Protein AF-0000000084677337 (afdb_homodimer)

Organism: Aquipseudomonas alcaligenes (strain ATCC 14909 / DSM 50342 / CCUG 1425 / JCM 20561 / NBRC 14159 / NCIMB 9945 / NCTC 10367 / 1577) (NCBI:txid1215092)

Secondary structure (DSSP, 8-state):
---------HHHHHTTTT-EEEEEEEETTEEEEEEEEEEEEEEE--BTTTB---EEEEE-TT-SSPEEEEGGGEEEEEE---TT--SGGGSPPPGGGT-S-----------/---------HHHHHTTTT-EEEEEEEETTEEEEEEEEEEEEEEE--BTTTB---EEEEE-TT-SSPEEEEGGGEEEEEE---S---SGGGSPPPGGGT-S-----------

Sequence (222 aa):
MSSKPAGLDVLSAVGFLGEPVVVELVWDDDPEPCWRAGYVIGLVLPVEGVHEQAFLLMKNPGDEHPLDVYLSDIRSIRSIRSEARSFLRRLPIPPMFQSQPGFKEGERRHAMSSKPAGLDVLSAVGFLGEPVVVELVWDDDPEPCWRAGYVIGLVLPVEGVHEQAFLLMKNPGDEHPLDVYLSDIRSIRSIRSEARSFLRRLPIPPMFQSQPGFKEGERRHA

Nearest PDB structures (foldseek):
  7t8l-assembly1_A  TM=6.933E-01  e=2.269E-02  Acinetobacter sp. NEB 394
  7t8l-assembly1_B  TM=6.294E-01  e=2.007E-02  Acinetobacter sp. NEB 394
  5jte-assembly1_BP  TM=4.585E-01  e=4.453E-02  Escherichia coli
  4v5h-assembly1_BP  TM=4.997E-01  e=1.613E-01  Escherichia coli
  2lnc-assembly1_A  TM=2.780E-01  e=5.846E-01  Norovirus Hu/1968/US

Structure (mmCIF, N/CA/C/O backbone):
data_AF-0000000084677337-model_v1
#
loop_
_entity.id
_entity.type
_entity.pdbx_description
1 polymer 'Uncharacterized protein'
#
loop_
_atom_site.group_PDB
_atom_site.id
_atom_site.type_symbol
_atom_site.label_atom_id
_atom_site.label_alt_id
_atom_site.label_comp_id
_atom_site.label_asym_id
_atom_site.label_entity_id
_atom_site.label_seq_id
_atom_site.pdbx_PDB_ins_code
_atom_site.Cartn_x
_atom_site.Cartn_y
_atom_site.Cartn_z
_atom_site.occupancy
_atom_site.B_iso_or_equiv
_atom_site.auth_seq_id
_atom_site.auth_comp_id
_atom_site.auth_asym_id
_atom_site.auth_atom_id
_atom_site.pdbx_PDB_mode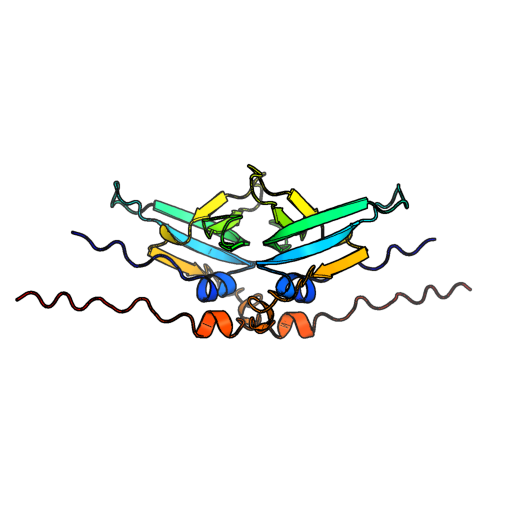l_num
ATOM 1 N N . MET A 1 1 ? -5.945 33.031 2.777 1 31.59 1 MET A N 1
ATOM 2 C CA . MET A 1 1 ? -5.895 31.781 2.006 1 31.59 1 MET A CA 1
ATOM 3 C C . MET A 1 1 ? -4.898 30.812 2.619 1 31.59 1 MET A C 1
ATOM 5 O O . MET A 1 1 ? -3.688 31 2.504 1 31.59 1 MET A O 1
ATOM 9 N N . SER A 1 2 ? -5.121 30.312 3.76 1 42.56 2 SER A N 1
ATOM 10 C CA . SER A 1 2 ? -4.254 29.406 4.508 1 42.56 2 SER A CA 1
ATOM 11 C C . SER A 1 2 ? -3.818 28.219 3.648 1 42.56 2 SER A C 1
ATOM 13 O O . SER A 1 2 ? -4.656 27.453 3.164 1 42.56 2 SER A O 1
ATOM 15 N N . SER A 1 3 ? -2.77 28.406 2.898 1 43.75 3 SER A N 1
ATOM 16 C CA . SER A 1 3 ? -2.207 27.453 1.953 1 43.75 3 SER A CA 1
ATOM 17 C C . SER A 1 3 ? -2.023 26.078 2.598 1 43.75 3 SER A C 1
ATOM 19 O O . SER A 1 3 ? -1.311 25.953 3.596 1 43.75 3 SER A O 1
ATOM 21 N N . LYS A 1 4 ? -3.072 25.281 2.58 1 52.69 4 LYS A N 1
ATOM 22 C CA . LYS A 1 4 ? -2.896 23.922 3.08 1 52.69 4 LYS A CA 1
ATOM 23 C C . LYS A 1 4 ? -1.52 23.375 2.715 1 52.69 4 LYS A C 1
ATOM 25 O O . LYS A 1 4 ? -1.099 23.469 1.559 1 52.69 4 LYS A O 1
ATOM 30 N N . PRO A 1 5 ? -0.647 23.344 3.736 1 57.38 5 PRO A N 1
ATOM 31 C CA . PRO A 1 5 ? 0.648 22.734 3.439 1 57.38 5 PRO A CA 1
ATOM 32 C C . PRO A 1 5 ? 0.532 21.531 2.498 1 57.38 5 PRO A C 1
ATOM 34 O O . PRO A 1 5 ? -0.5 20.859 2.475 1 57.38 5 PRO A O 1
ATOM 37 N N . ALA A 1 6 ? 1.273 21.562 1.486 1 66.25 6 ALA A N 1
ATOM 38 C CA . ALA A 1 6 ? 1.317 20.516 0.461 1 66.25 6 ALA A CA 1
ATOM 39 C C . ALA A 1 6 ? 1.312 19.125 1.091 1 66.25 6 ALA A C 1
ATOM 41 O O . ALA A 1 6 ? 1.932 18.906 2.135 1 66.25 6 ALA A O 1
ATOM 42 N N . GLY A 1 7 ? 0.256 18.281 0.924 1 85.62 7 GLY A N 1
ATOM 43 C CA . GLY A 1 7 ? 0.156 16.891 1.313 1 85.62 7 GLY A CA 1
ATOM 44 C C . GLY A 1 7 ? 1.479 16.141 1.236 1 85.62 7 GLY A C 1
ATOM 45 O O . GLY A 1 7 ? 2.465 16.672 0.722 1 85.62 7 GLY A O 1
ATOM 46 N N . LEU A 1 8 ? 1.645 15.07 1.913 1 92.31 8 LEU A N 1
ATOM 47 C CA . LEU A 1 8 ? 2.816 14.203 1.89 1 92.31 8 LEU A CA 1
ATOM 48 C C . LEU A 1 8 ? 3.033 13.617 0.496 1 92.31 8 LEU A C 1
ATOM 50 O O . LEU A 1 8 ? 2.082 13.18 -0.152 1 92.31 8 LEU A O 1
ATOM 54 N N . ASP A 1 9 ? 4.277 13.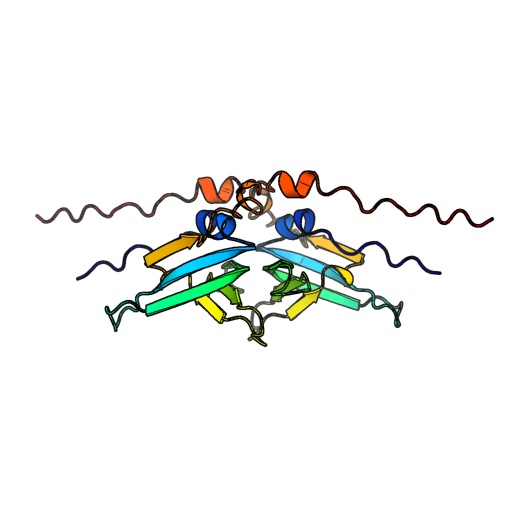703 0.008 1 90 9 ASP A N 1
ATOM 55 C CA . ASP A 1 9 ? 4.547 13.094 -1.289 1 90 9 ASP A CA 1
ATOM 56 C C . ASP A 1 9 ? 4.773 11.586 -1.15 1 90 9 ASP A C 1
ATOM 58 O O . ASP A 1 9 ? 5.141 11.109 -0.076 1 90 9 ASP A O 1
ATOM 62 N N . VAL A 1 10 ? 4.641 10.914 -2.18 1 87.31 10 VAL A N 1
ATOM 63 C CA . VAL A 1 10 ? 4.672 9.453 -2.215 1 87.31 10 VAL A CA 1
ATOM 64 C C . VAL A 1 10 ? 6.055 8.953 -1.806 1 87.31 10 VAL A C 1
ATOM 66 O O . VAL A 1 10 ? 6.176 7.977 -1.065 1 87.31 10 VAL A O 1
ATOM 69 N N . LEU A 1 11 ? 7.059 9.562 -2.307 1 83.31 11 LEU A N 1
ATOM 70 C CA . LEU A 1 11 ? 8.414 9.125 -1.999 1 83.31 11 LEU A CA 1
ATOM 71 C C . LEU A 1 11 ? 8.68 9.18 -0.497 1 83.31 11 LEU A C 1
ATOM 73 O O . LEU A 1 11 ? 9.242 8.242 0.073 1 83.31 11 LEU A O 1
ATOM 77 N N . SER A 1 12 ? 8.234 10.242 0.062 1 85.56 12 SER A N 1
ATOM 78 C CA . SER A 1 12 ? 8.375 10.375 1.509 1 85.56 12 SER A CA 1
ATOM 79 C C . SER A 1 12 ? 7.531 9.336 2.242 1 85.56 12 SER A C 1
ATOM 81 O O . SER A 1 12 ? 7.969 8.773 3.248 1 85.56 12 SER A O 1
ATOM 83 N N . ALA A 1 13 ? 6.363 9.133 1.744 1 91.44 13 ALA A N 1
ATOM 84 C CA . ALA A 1 13 ? 5.43 8.195 2.367 1 91.44 13 ALA A CA 1
ATOM 85 C C . ALA A 1 13 ? 6.023 6.797 2.439 1 91.44 13 ALA A C 1
ATOM 87 O O . ALA A 1 13 ? 5.844 6.086 3.434 1 91.44 13 ALA A O 1
ATOM 88 N N . VAL A 1 14 ? 6.758 6.422 1.446 1 85.69 14 VAL A N 1
ATOM 89 C CA . VAL A 1 14 ? 7.379 5.102 1.384 1 85.69 14 VAL A CA 1
ATOM 90 C C . VAL A 1 14 ? 8.32 4.914 2.568 1 85.69 14 VAL A C 1
ATOM 92 O O . VAL A 1 14 ? 8.438 3.814 3.111 1 85.69 14 VAL A O 1
ATOM 95 N N . GLY A 1 15 ? 8.883 5.926 2.957 1 84.62 15 GLY A N 1
ATOM 96 C CA . GLY A 1 15 ? 9.852 5.883 4.047 1 84.62 15 GLY A CA 1
ATOM 97 C C . GLY A 1 15 ? 9.219 5.535 5.383 1 84.62 15 GLY A C 1
ATOM 98 O O . GLY A 1 15 ? 9.922 5.148 6.32 1 84.62 15 GLY A O 1
ATOM 99 N N . PHE A 1 16 ? 7.984 5.523 5.469 1 90.12 16 PHE A N 1
ATOM 100 C CA . PHE A 1 16 ? 7.312 5.293 6.742 1 90.12 16 PHE A CA 1
ATOM 101 C C . PHE A 1 16 ? 6.707 3.895 6.793 1 90.12 16 PHE A C 1
ATOM 103 O O . PHE A 1 16 ? 6.176 3.479 7.824 1 90.12 16 PHE A O 1
ATOM 110 N N . LEU A 1 17 ? 6.805 3.182 5.711 1 89.25 17 LEU A N 1
ATOM 111 C CA . LEU A 1 17 ? 6.211 1.85 5.672 1 89.25 17 LEU A CA 1
ATOM 112 C C . LEU A 1 17 ? 6.793 0.962 6.77 1 89.25 17 LEU A C 1
ATOM 114 O O . LEU A 1 17 ? 8.016 0.879 6.922 1 89.25 17 LEU A O 1
ATOM 118 N N . GLY A 1 18 ? 5.848 0.36 7.484 1 89.69 18 GLY A N 1
ATOM 119 C CA . GLY A 1 18 ? 6.227 -0.543 8.555 1 89.69 18 GLY A CA 1
ATOM 120 C C . GLY A 1 18 ? 6.488 0.169 9.867 1 89.69 18 GLY A C 1
ATOM 121 O O . GLY A 1 18 ? 6.742 -0.474 10.891 1 89.69 18 GLY A O 1
ATOM 122 N N . GLU A 1 19 ? 6.445 1.505 9.906 1 90.12 19 GLU A N 1
ATOM 123 C CA . GLU A 1 19 ? 6.82 2.283 11.086 1 90.12 19 GLU A CA 1
ATOM 124 C C . GLU A 1 19 ? 5.59 2.717 11.875 1 90.12 19 GLU A C 1
ATOM 126 O O . GLU A 1 19 ? 4.535 2.992 11.289 1 90.12 19 GLU A O 1
ATOM 131 N N . PRO A 1 20 ? 5.723 2.748 13.234 1 93.12 20 PRO A N 1
ATOM 132 C CA . PRO A 1 20 ? 4.727 3.496 14.008 1 93.12 20 PRO A CA 1
ATOM 133 C C . PRO A 1 20 ? 4.867 5.008 13.844 1 93.12 20 PRO A C 1
ATOM 135 O O . PRO A 1 20 ? 5.973 5.547 13.961 1 93.12 20 PRO A O 1
ATOM 138 N N . VAL A 1 21 ? 3.809 5.668 13.531 1 94.62 21 VAL A N 1
ATOM 139 C CA . VAL A 1 21 ? 3.906 7.094 13.242 1 94.62 21 VAL A CA 1
ATOM 140 C C . VAL A 1 21 ? 2.787 7.844 13.961 1 94.62 21 VAL A C 1
ATOM 142 O O . VAL A 1 21 ? 1.823 7.234 14.43 1 94.62 21 VAL A O 1
ATOM 145 N N . VAL A 1 22 ? 2.912 9.125 14.109 1 93.81 22 VAL A N 1
ATOM 146 C CA . VAL A 1 22 ? 1.867 10.102 14.398 1 93.81 22 VAL A CA 1
ATOM 147 C C . VAL A 1 22 ? 1.705 11.047 13.211 1 93.81 22 VAL A C 1
ATOM 149 O O . VAL A 1 22 ? 2.691 11.562 12.688 1 93.81 22 VAL A O 1
ATOM 152 N N . VAL A 1 23 ? 0.491 11.211 12.773 1 94.5 23 VAL A N 1
ATOM 153 C CA . VAL A 1 23 ? 0.197 12.047 11.617 1 94.5 23 VAL A CA 1
ATOM 154 C C . VAL A 1 23 ? -0.724 13.195 12.023 1 94.5 23 VAL A C 1
ATOM 156 O O . VAL A 1 23 ? -1.689 12.992 12.766 1 94.5 23 VAL A O 1
ATOM 159 N N . GLU A 1 24 ? -0.344 14.375 11.578 1 93 24 GLU A N 1
ATOM 160 C CA . GLU A 1 24 ? -1.21 15.547 11.672 1 93 24 GLU A CA 1
ATOM 161 C C . GLU A 1 24 ? -2.033 15.727 10.398 1 93 24 GLU A C 1
ATOM 163 O O . GLU A 1 24 ? -1.479 15.891 9.312 1 93 24 GLU A O 1
ATOM 168 N N . LEU A 1 25 ? -3.334 15.758 10.586 1 93 25 LEU A N 1
ATOM 169 C CA . LEU A 1 25 ? -4.234 15.859 9.445 1 93 25 LEU A CA 1
ATOM 170 C C . LEU A 1 25 ? -4.961 17.203 9.453 1 93 25 LEU A C 1
ATOM 172 O O . LEU A 1 25 ? -5.336 17.703 10.508 1 93 25 LEU A O 1
ATOM 176 N N . VAL A 1 26 ? -5.074 17.719 8.242 1 90.06 26 VAL A N 1
ATOM 177 C CA . VAL A 1 26 ? -5.828 18.953 8.078 1 90.06 26 VAL A CA 1
ATOM 178 C C . VAL A 1 26 ? -6.785 18.828 6.898 1 90.06 26 VAL A C 1
ATOM 180 O O . VAL A 1 26 ? -6.391 18.375 5.82 1 90.06 26 VAL A O 1
ATOM 183 N N . TRP A 1 27 ? -8.047 19.234 7.238 1 83.81 27 TRP A N 1
ATOM 184 C CA . TRP A 1 27 ? -9.047 19.188 6.176 1 83.81 27 TRP A CA 1
ATOM 185 C C . TRP A 1 27 ? -9.422 20.594 5.715 1 83.81 27 TRP A C 1
ATOM 187 O O . TRP A 1 27 ? -9.195 21.562 6.434 1 83.81 27 TRP A O 1
ATOM 197 N N . ASP A 1 28 ? -9.68 20.766 4.43 1 77.12 28 ASP A N 1
ATOM 198 C CA . ASP A 1 28 ? -9.977 22.078 3.842 1 77.12 28 ASP A CA 1
ATOM 199 C C . ASP A 1 28 ? -10.969 22.859 4.707 1 77.12 28 ASP A C 1
ATOM 201 O O . ASP A 1 28 ? -10.758 24.031 4.98 1 77.12 28 ASP A O 1
ATOM 205 N N . ASP A 1 29 ? -11.977 22.297 5.145 1 74.25 29 ASP A N 1
ATOM 206 C CA . ASP A 1 29 ? -13.047 23.062 5.777 1 74.25 29 ASP A CA 1
ATOM 207 C C . ASP A 1 29 ? -12.875 23.109 7.293 1 74.25 29 ASP A C 1
ATOM 209 O O . ASP A 1 29 ? -13.641 23.766 7.992 1 74.25 29 ASP A O 1
ATOM 213 N N . ASP A 1 30 ? -11.93 22.344 7.82 1 70.69 30 ASP A N 1
ATOM 214 C CA . ASP A 1 30 ? -11.641 22.359 9.25 1 70.69 30 ASP A CA 1
ATOM 215 C C . ASP A 1 30 ? -10.141 22.453 9.508 1 70.69 30 ASP A C 1
ATOM 217 O O . ASP A 1 30 ? -9.422 21.469 9.398 1 70.69 30 ASP A O 1
ATOM 221 N N . PRO A 1 31 ? -9.812 23.703 9.844 1 72 31 PRO A N 1
ATOM 222 C CA . PRO A 1 31 ? -8.367 23.906 9.992 1 72 31 PRO A CA 1
ATOM 223 C C . PRO A 1 31 ? -7.809 23.25 11.25 1 72 31 PRO A C 1
ATOM 225 O O . PRO A 1 31 ? -6.594 23.078 11.375 1 72 31 PRO A O 1
ATOM 228 N N . GLU A 1 32 ? -8.75 22.875 12.156 1 84.38 32 GLU A N 1
ATOM 229 C CA . GLU A 1 32 ? -8.203 22.234 13.344 1 84.38 32 GLU A CA 1
ATOM 230 C C . GLU A 1 32 ? -7.609 20.859 13 1 84.38 32 GLU A C 1
ATOM 232 O O . GLU A 1 32 ? -8.281 20.031 12.398 1 84.38 32 GLU A O 1
ATOM 237 N N . PRO A 1 33 ? -6.422 20.797 13.359 1 85.81 33 PRO A N 1
ATOM 238 C CA . PRO A 1 33 ? -5.738 19.547 13.016 1 85.81 33 PRO A CA 1
ATOM 239 C C . PRO A 1 33 ? -6.273 18.344 13.797 1 85.81 33 PRO A C 1
ATOM 241 O O . PRO A 1 33 ? -6.793 18.5 14.906 1 85.81 33 PRO A O 1
ATOM 244 N N . CYS A 1 34 ? -6.328 17.203 13.148 1 90.81 34 CYS A N 1
ATOM 245 C CA . CYS A 1 34 ? -6.586 15.883 13.734 1 90.81 34 CYS A CA 1
ATOM 246 C C . CYS A 1 34 ? -5.324 15.031 13.742 1 90.81 34 CYS A C 1
ATOM 248 O O . CYS A 1 34 ? -4.531 15.078 12.797 1 90.81 34 CYS A O 1
ATOM 250 N N . TRP A 1 35 ? -5.238 14.305 14.938 1 91.94 35 TRP A N 1
ATOM 251 C CA . TRP A 1 35 ? -4.047 13.469 15.055 1 91.94 35 TRP A CA 1
ATOM 252 C C . TRP A 1 35 ? -4.414 11.992 15.016 1 91.94 35 TRP A C 1
ATOM 254 O O . TRP A 1 35 ? -5.402 11.578 15.617 1 91.94 35 TRP A O 1
ATOM 264 N N . ARG A 1 36 ? -3.629 11.281 14.211 1 94.44 36 ARG A N 1
ATOM 265 C CA . ARG A 1 36 ? -3.756 9.828 14.164 1 94.44 36 ARG A CA 1
ATOM 266 C C . ARG A 1 36 ? -2.414 9.156 14.438 1 94.44 36 ARG A C 1
ATOM 268 O O . ARG A 1 36 ? -1.368 9.656 14.016 1 94.44 36 ARG A O 1
ATOM 275 N N . ALA A 1 37 ? -2.523 8.078 15.227 1 95.25 37 ALA A N 1
ATOM 276 C CA . ALA A 1 37 ? -1.32 7.293 15.492 1 95.25 37 ALA A CA 1
ATOM 277 C C . ALA A 1 37 ? -1.528 5.828 15.117 1 95.25 37 ALA A C 1
ATOM 279 O O . ALA A 1 37 ? -2.631 5.293 15.266 1 95.25 37 ALA A O 1
ATOM 280 N N . GLY A 1 38 ? -0.46 5.223 14.633 1 95.31 38 GLY A N 1
ATOM 281 C CA . GLY A 1 38 ? -0.49 3.812 14.281 1 95.31 38 GLY A CA 1
ATOM 282 C C . GLY A 1 38 ? 0.665 3.395 13.391 1 95.31 38 GLY A C 1
ATOM 283 O O . GLY A 1 38 ? 1.587 4.18 13.156 1 95.31 38 GLY A O 1
ATOM 284 N N . TYR A 1 39 ? 0.668 2.135 13 1 95 39 TYR A N 1
ATOM 285 C CA . TYR A 1 39 ? 1.667 1.608 12.078 1 95 39 TYR A CA 1
ATOM 286 C C . TYR A 1 39 ? 1.236 1.819 10.633 1 95 39 TYR A C 1
ATOM 288 O O . TYR A 1 39 ? 0.07 1.612 10.289 1 95 39 TYR A O 1
ATOM 296 N N . VAL A 1 40 ? 2.203 2.338 9.844 1 96.06 40 VAL A N 1
ATOM 297 C CA . VAL A 1 40 ? 1.95 2.354 8.414 1 96.06 40 VAL A CA 1
ATOM 298 C C . VAL A 1 40 ? 2.176 0.959 7.832 1 96.06 40 VAL A C 1
ATOM 300 O O . VAL A 1 40 ? 3.318 0.514 7.695 1 96.06 40 VAL A O 1
ATOM 303 N N . ILE A 1 41 ? 1.103 0.31 7.375 1 96.44 41 ILE A N 1
ATOM 304 C CA . ILE A 1 41 ? 1.266 -1.068 6.926 1 96.44 41 ILE A CA 1
ATOM 305 C C . ILE A 1 41 ? 1.167 -1.129 5.402 1 96.44 41 ILE A C 1
ATOM 307 O O . ILE A 1 41 ? 1.5 -2.148 4.793 1 96.44 41 ILE A O 1
ATOM 311 N N . GLY A 1 42 ? 0.695 -0.059 4.75 1 96.81 42 GLY A N 1
ATOM 312 C CA . GLY A 1 42 ? 0.554 -0.082 3.303 1 96.81 42 GLY A CA 1
ATOM 313 C C . GLY A 1 42 ? 0.507 1.303 2.686 1 96.81 42 GLY A C 1
ATOM 314 O O . GLY A 1 42 ? 0.321 2.297 3.389 1 96.81 42 GLY A O 1
ATOM 315 N N . LEU A 1 43 ? 0.726 1.361 1.42 1 95.75 43 LEU A N 1
ATOM 316 C CA . LEU A 1 43 ? 0.678 2.551 0.576 1 95.75 43 LEU A CA 1
ATOM 317 C C . LEU A 1 43 ? -0.084 2.27 -0.715 1 95.75 43 LEU A C 1
ATOM 319 O O . LEU A 1 43 ? 0.132 1.239 -1.357 1 95.75 43 LEU A O 1
ATOM 323 N N . VAL A 1 44 ? -1.003 3.141 -0.962 1 96.69 44 VAL A N 1
ATOM 324 C CA . VAL A 1 44 ? -1.75 3.094 -2.215 1 96.69 44 VAL A CA 1
ATOM 325 C C . VAL A 1 44 ? -1.39 4.301 -3.076 1 96.69 44 VAL A C 1
ATOM 327 O O . VAL A 1 44 ? -1.354 5.434 -2.586 1 96.69 44 VAL A O 1
ATOM 330 N N . LEU A 1 45 ? -1.134 4.062 -4.34 1 93.62 45 LEU A N 1
ATOM 331 C CA . LEU A 1 45 ? -0.69 5.102 -5.262 1 93.62 45 LEU A CA 1
ATOM 332 C C . LEU A 1 45 ? -1.809 5.496 -6.223 1 93.62 45 LEU A C 1
ATOM 334 O O . LEU A 1 45 ? -2.682 4.68 -6.531 1 93.62 45 LEU A O 1
ATOM 338 N N . PRO A 1 46 ? -1.716 6.727 -6.684 1 93.31 46 PRO A N 1
ATOM 339 C CA . PRO A 1 46 ? -2.598 7.059 -7.805 1 93.31 46 PRO A CA 1
ATOM 340 C C . PRO A 1 46 ? -2.141 6.43 -9.117 1 93.31 46 PRO A C 1
ATOM 342 O O . PRO A 1 46 ? -0.94 6.371 -9.398 1 93.31 46 PRO A O 1
ATOM 345 N N . VAL A 1 47 ? -3.121 5.879 -9.719 1 90.56 47 VAL A N 1
ATOM 346 C CA . VAL A 1 47 ? -2.908 5.352 -11.062 1 90.56 47 VAL A CA 1
ATOM 347 C C . VAL A 1 47 ? -3.934 5.953 -12.023 1 90.56 47 VAL A C 1
ATOM 349 O O . VAL A 1 47 ? -5.141 5.812 -11.82 1 90.56 47 VAL A O 1
ATOM 352 N N . GLU A 1 48 ? -3.41 6.605 -13.023 1 89.25 48 GLU A N 1
ATOM 353 C CA . GLU A 1 48 ? -4.273 7.328 -13.953 1 89.25 48 GLU A CA 1
ATOM 354 C C . GLU A 1 48 ? -5.344 6.406 -14.539 1 89.25 48 GLU A C 1
ATOM 356 O O . GLU A 1 48 ? -5.039 5.309 -15 1 89.25 48 GLU A O 1
ATOM 361 N N . GLY A 1 49 ? -6.676 6.844 -14.422 1 89.94 49 GLY A N 1
ATOM 362 C CA . GLY A 1 49 ? -7.781 6.105 -15 1 89.94 49 GLY A CA 1
ATOM 363 C C . GLY A 1 49 ? -8.203 4.906 -14.172 1 89.94 49 GLY A C 1
ATOM 364 O O . GLY A 1 49 ? -9.18 4.23 -14.5 1 89.94 49 GLY A O 1
ATOM 365 N N . VAL A 1 50 ? -7.527 4.66 -13.141 1 92.56 50 VAL A N 1
ATOM 366 C CA . VAL A 1 50 ? -7.781 3.457 -12.352 1 92.56 50 VAL A CA 1
ATOM 367 C C . VAL A 1 50 ? -8.109 3.84 -10.914 1 92.56 50 VAL A C 1
ATOM 369 O O . VAL A 1 50 ? -9.148 3.445 -10.375 1 92.56 50 VAL A O 1
ATOM 372 N N . HIS A 1 51 ? -7.293 4.637 -10.336 1 93.69 51 HIS A N 1
ATOM 373 C CA . HIS A 1 51 ? -7.406 5.059 -8.945 1 93.69 51 HIS A CA 1
ATOM 374 C C . HIS A 1 51 ? -6.84 6.457 -8.742 1 93.69 51 HIS A C 1
ATOM 376 O O . HIS A 1 51 ? -5.688 6.723 -9.094 1 93.69 51 HIS A O 1
ATOM 382 N N . GLU A 1 52 ? -7.477 7.297 -8.008 1 91.44 52 GLU A N 1
ATOM 383 C CA . GLU A 1 52 ? -7.141 8.719 -8.086 1 91.44 52 GLU A CA 1
ATOM 384 C C . GLU A 1 52 ? -6.367 9.172 -6.852 1 91.44 52 GLU A C 1
ATOM 386 O O . GLU A 1 52 ? -5.617 10.148 -6.906 1 91.44 52 GLU A O 1
ATOM 391 N N . GLN A 1 53 ? -6.551 8.539 -5.766 1 92.12 53 GLN A N 1
ATOM 392 C CA . GLN A 1 53 ? -6.016 9.102 -4.527 1 92.12 53 GLN A CA 1
ATOM 393 C C . GLN A 1 53 ? -4.887 8.234 -3.975 1 92.12 53 GLN A C 1
ATOM 395 O O . GLN A 1 53 ? -4.949 7.008 -4.047 1 92.12 53 GLN A O 1
ATOM 400 N N . ALA A 1 54 ? -3.818 8.945 -3.43 1 95.44 54 ALA A N 1
ATOM 401 C CA . ALA A 1 54 ? -2.762 8.266 -2.684 1 95.44 54 ALA A CA 1
ATOM 402 C C . ALA A 1 54 ? -3.041 8.297 -1.185 1 95.44 54 ALA A C 1
ATOM 404 O O . ALA A 1 54 ? -3.506 9.312 -0.655 1 95.44 54 ALA A O 1
ATOM 405 N N . PHE A 1 55 ? -2.836 7.195 -0.589 1 97 55 PHE A N 1
ATOM 406 C CA . PHE A 1 55 ? -3.041 7.207 0.854 1 97 55 PHE A CA 1
ATOM 407 C C . PHE A 1 55 ? -2.213 6.117 1.526 1 97 55 PHE A C 1
ATOM 409 O O . PHE A 1 55 ? -1.776 5.168 0.872 1 97 55 PHE A O 1
ATOM 416 N N . LEU A 1 56 ? -1.903 6.285 2.766 1 97.69 56 LEU A N 1
ATOM 417 C CA . LEU A 1 56 ? -1.334 5.27 3.646 1 97.69 56 LEU A CA 1
ATOM 418 C C . LEU A 1 56 ? -2.43 4.398 4.246 1 97.69 56 LEU A C 1
ATOM 420 O O . LEU A 1 56 ? -3.529 4.879 4.527 1 97.69 56 LEU A O 1
ATOM 424 N N . LEU A 1 57 ? -2.143 3.188 4.43 1 98.06 57 LEU A N 1
ATOM 425 C CA . LEU A 1 57 ? -2.932 2.326 5.305 1 98.06 57 LEU A CA 1
ATOM 426 C C . LEU A 1 57 ? -2.295 2.227 6.688 1 98.06 57 LEU A C 1
ATOM 428 O O . LEU A 1 57 ? -1.172 1.736 6.824 1 98.06 57 LEU A O 1
ATOM 432 N N . MET A 1 58 ? -3.031 2.648 7.656 1 97.56 58 MET A N 1
ATOM 433 C CA . MET A 1 58 ? -2.52 2.643 9.023 1 97.56 58 MET A CA 1
ATOM 434 C C . MET A 1 58 ? -3.33 1.701 9.906 1 97.56 58 MET A C 1
ATOM 436 O O . MET A 1 58 ? -4.547 1.589 9.75 1 97.56 58 MET A O 1
ATOM 440 N N . LYS A 1 59 ? -2.635 1.094 10.82 1 97.31 59 LYS A N 1
ATOM 441 C CA . LYS A 1 59 ? -3.291 0.113 11.68 1 97.31 59 LYS A CA 1
ATOM 442 C C . LYS A 1 59 ? -2.611 0.034 13.039 1 97.31 59 LYS A C 1
ATOM 444 O O . LYS A 1 59 ? -1.386 0.134 13.133 1 97.31 59 LYS A O 1
ATOM 449 N N . ASN A 1 60 ? -3.449 -0.059 14.055 1 94.5 60 ASN A N 1
ATOM 450 C CA . ASN A 1 60 ? -2.947 -0.357 15.391 1 94.5 60 ASN A CA 1
ATOM 451 C C . ASN A 1 60 ? -3.105 -1.836 15.727 1 94.5 60 ASN A C 1
ATOM 453 O O . ASN A 1 60 ? -3.939 -2.527 15.141 1 94.5 60 ASN A O 1
ATOM 457 N N . PRO A 1 61 ? -2.244 -2.209 16.672 1 92.62 61 PRO A N 1
ATOM 458 C CA . PRO A 1 61 ? -2.484 -3.568 17.156 1 92.62 61 PRO A CA 1
ATOM 459 C C . PRO A 1 61 ? -3.918 -3.779 17.641 1 92.62 61 PRO A C 1
ATOM 461 O O . PRO A 1 61 ? -4.469 -2.926 18.344 1 92.62 61 PRO A O 1
ATOM 464 N N . GLY A 1 62 ? -4.535 -4.859 17.203 1 92.62 62 GLY A N 1
ATOM 465 C CA . GLY A 1 62 ? -5.879 -5.172 17.656 1 92.62 62 GLY A CA 1
ATOM 466 C C . GLY A 1 62 ? -6.961 -4.656 16.734 1 92.62 62 GLY A C 1
ATOM 467 O O . GLY A 1 62 ? -8.109 -5.098 16.812 1 92.62 62 GLY A O 1
ATOM 468 N N . ASP A 1 63 ? -6.625 -3.672 15.93 1 94.12 63 ASP A N 1
ATOM 469 C CA . ASP A 1 63 ? -7.617 -3.178 14.977 1 94.12 63 ASP A CA 1
ATOM 470 C C . ASP A 1 63 ? -7.984 -4.254 13.961 1 94.12 63 ASP A C 1
ATOM 472 O O . ASP A 1 63 ? -7.121 -5 13.492 1 94.12 63 ASP A O 1
ATOM 476 N N . GLU A 1 64 ? -9.203 -4.312 13.594 1 93.38 64 GLU A N 1
ATOM 477 C CA . GLU A 1 64 ? -9.641 -5.277 12.594 1 93.38 64 GLU A CA 1
ATOM 478 C C . GLU A 1 64 ? -9.273 -4.824 11.188 1 93.38 64 GLU A C 1
ATOM 480 O O . GLU A 1 64 ? -8.82 -5.629 10.367 1 93.38 64 GLU A O 1
ATOM 485 N N . HIS A 1 65 ? -9.484 -3.605 10.891 1 95.06 65 HIS A N 1
ATOM 486 C CA . HIS A 1 65 ? -9.25 -3.041 9.562 1 95.06 65 HIS A CA 1
ATOM 487 C C . HIS A 1 65 ? -8.328 -1.83 9.633 1 95.06 65 HIS A C 1
ATOM 489 O O . HIS A 1 65 ? -8.297 -1.127 10.648 1 95.06 65 HIS A O 1
ATOM 495 N N . PRO A 1 66 ? -7.539 -1.591 8.617 1 96.94 66 PRO A N 1
ATOM 496 C CA . PRO A 1 66 ? -6.711 -0.383 8.586 1 96.94 66 PRO A CA 1
ATOM 497 C C . PRO A 1 66 ? -7.523 0.881 8.305 1 96.94 66 PRO A C 1
ATOM 499 O O . PRO A 1 66 ? -8.672 0.797 7.871 1 96.94 66 PRO A O 1
ATOM 502 N N . LEU A 1 67 ? -6.922 1.98 8.633 1 96.69 67 LEU A N 1
ATOM 503 C CA . LEU A 1 67 ? -7.43 3.309 8.305 1 96.69 67 LEU A CA 1
ATOM 504 C C . LEU A 1 67 ? -6.734 3.873 7.07 1 96.69 67 LEU A C 1
ATOM 506 O O . LEU A 1 67 ? -5.508 3.799 6.957 1 96.69 67 LEU A O 1
ATOM 510 N N . ASP A 1 68 ? -7.555 4.328 6.176 1 96.88 68 ASP A N 1
ATOM 511 C CA . ASP A 1 68 ? -6.996 5.059 5.043 1 96.88 68 ASP A CA 1
ATOM 512 C C . ASP A 1 68 ? -6.668 6.5 5.43 1 96.88 68 ASP A C 1
ATOM 514 O O . ASP A 1 68 ? -7.551 7.254 5.848 1 96.88 68 ASP A O 1
ATOM 518 N N . VAL A 1 69 ? -5.41 6.895 5.254 1 97.06 69 VAL A N 1
ATOM 519 C CA . VAL A 1 69 ? -4.98 8.258 5.539 1 97.06 69 VAL A CA 1
ATOM 520 C C . VAL A 1 69 ? -4.438 8.906 4.27 1 97.06 69 VAL A C 1
ATOM 522 O O . VAL A 1 69 ? -3.311 8.617 3.85 1 97.06 69 VAL A O 1
ATOM 525 N N . TYR A 1 70 ? -5.234 9.789 3.754 1 96.81 70 TYR A N 1
ATOM 526 C CA . TYR A 1 70 ? -4.898 10.375 2.459 1 96.81 70 TYR A CA 1
ATOM 527 C C . TYR A 1 70 ? -3.684 11.281 2.572 1 96.81 70 TYR A C 1
ATOM 529 O O . TYR A 1 70 ? -3.605 12.117 3.477 1 96.81 70 TYR A O 1
ATOM 537 N N . LEU A 1 71 ? -2.766 11.125 1.598 1 96.31 71 LEU A N 1
ATOM 538 C CA . LEU A 1 71 ? -1.532 11.898 1.626 1 96.31 71 LEU A CA 1
ATOM 539 C C . LEU A 1 71 ? -1.83 13.398 1.545 1 96.31 71 LEU A C 1
ATOM 541 O O . LEU A 1 71 ? -1.138 14.203 2.166 1 96.31 71 LEU A O 1
ATOM 545 N N . SER A 1 72 ? -2.881 13.742 0.813 1 93.25 72 SER A N 1
ATOM 546 C CA . SER A 1 72 ? -3.238 15.141 0.604 1 93.25 72 SER A CA 1
ATOM 547 C C . SER A 1 72 ? -3.668 15.805 1.908 1 93.25 72 SER A C 1
ATOM 549 O O . SER A 1 72 ? -3.66 17.031 2.02 1 93.25 72 SER A O 1
ATOM 551 N N . ASP A 1 73 ? -4.043 15.008 2.912 1 93.38 73 ASP A N 1
ATOM 552 C CA . ASP A 1 73 ? -4.562 15.562 4.156 1 93.38 73 ASP A CA 1
ATOM 553 C C . ASP A 1 73 ? -3.479 15.617 5.23 1 93.38 73 ASP A C 1
ATOM 555 O O . ASP A 1 73 ? -3.705 16.141 6.324 1 93.38 73 ASP A O 1
ATOM 559 N N . ILE A 1 74 ? -2.355 15.133 4.93 1 94.94 74 ILE A N 1
ATOM 560 C CA . ILE A 1 74 ? -1.295 15.055 5.93 1 94.94 74 ILE A CA 1
ATOM 561 C C . ILE A 1 74 ? -0.499 16.359 5.938 1 94.94 74 ILE A C 1
ATOM 563 O O . ILE A 1 74 ? 0.138 16.703 4.938 1 94.94 74 ILE A O 1
ATOM 567 N N . ARG A 1 75 ? -0.512 16.984 7 1 92.38 75 ARG A N 1
ATOM 568 C CA . ARG A 1 75 ? 0.314 18.188 7.176 1 92.38 75 ARG A CA 1
ATOM 569 C C . ARG A 1 75 ? 1.721 17.812 7.633 1 92.38 75 ARG A C 1
ATOM 571 O O . ARG A 1 75 ? 2.705 18.391 7.172 1 92.38 75 ARG A O 1
ATOM 578 N N . SER A 1 76 ? 1.754 16.859 8.57 1 91.44 76 SER A N 1
ATOM 579 C CA . SER A 1 76 ? 3.043 16.359 9.047 1 91.44 76 SER A CA 1
ATOM 580 C C . SER A 1 76 ? 2.951 14.906 9.492 1 91.44 76 SER A C 1
ATOM 582 O O . SER A 1 76 ? 1.869 14.422 9.828 1 91.44 76 SER A O 1
ATOM 584 N N . ILE A 1 77 ? 4.051 14.242 9.414 1 93.88 77 ILE A N 1
ATOM 585 C CA . ILE A 1 77 ? 4.172 12.859 9.852 1 93.88 77 ILE A CA 1
ATOM 586 C C . ILE A 1 77 ? 5.527 12.641 10.516 1 93.88 77 ILE A C 1
ATOM 588 O O . ILE A 1 77 ? 6.543 13.172 10.055 1 93.88 77 ILE A O 1
ATOM 592 N N . ARG A 1 78 ? 5.492 11.883 11.609 1 91.94 78 ARG A N 1
ATOM 593 C CA . ARG A 1 78 ? 6.75 11.531 12.266 1 91.94 78 ARG A CA 1
ATOM 594 C C . ARG A 1 78 ? 6.684 10.133 12.859 1 91.94 78 ARG A C 1
ATOM 596 O O . ARG A 1 78 ? 5.621 9.688 13.297 1 91.94 78 ARG A O 1
ATOM 603 N N . SER A 1 79 ? 7.82 9.453 12.758 1 92.88 79 SER A N 1
ATOM 604 C CA . SER A 1 79 ? 7.926 8.156 13.406 1 92.88 79 SER A CA 1
ATOM 605 C C . SER A 1 79 ? 7.961 8.297 14.922 1 92.88 79 SER A C 1
ATOM 607 O O . SER A 1 79 ? 8.484 9.289 15.445 1 92.88 79 SER A O 1
ATOM 609 N N . ILE A 1 80 ? 7.23 7.418 15.562 1 86.88 80 ILE A N 1
ATOM 610 C CA . ILE A 1 80 ? 7.266 7.402 17.016 1 86.88 80 ILE A CA 1
ATOM 611 C C . ILE A 1 80 ? 8.492 6.633 17.5 1 86.88 80 ILE A C 1
ATOM 613 O O . ILE A 1 80 ? 8.688 5.469 17.141 1 86.88 80 ILE A O 1
ATOM 617 N N . ARG A 1 81 ? 9.789 6.551 16.828 1 62.66 81 ARG A N 1
ATOM 618 C CA . ARG A 1 81 ? 10.906 5.832 17.422 1 62.66 81 ARG A CA 1
ATOM 619 C C . ARG A 1 81 ? 10.898 5.996 18.938 1 62.66 81 ARG A C 1
ATOM 621 O O . ARG A 1 81 ? 10.867 7.117 19.453 1 62.66 81 ARG A O 1
ATOM 628 N N . SER A 1 82 ? 10.156 5.309 19.484 1 47.25 82 SER A N 1
ATOM 629 C CA . SER A 1 82 ? 10.852 4.973 20.734 1 47.25 82 SER A CA 1
ATOM 630 C C . SER A 1 82 ? 12.203 4.32 20.438 1 47.25 82 SER A C 1
ATOM 632 O O . SER A 1 82 ? 12.453 3.865 19.328 1 47.25 82 SER A O 1
ATOM 634 N N . GLU A 1 83 ? 13.344 4.137 21.234 1 42.12 83 GLU A N 1
ATOM 635 C CA . GLU A 1 83 ? 14.594 3.404 21.062 1 42.12 83 GLU A CA 1
ATOM 636 C C . GLU A 1 83 ? 14.43 2.242 20.094 1 42.12 83 GLU A C 1
ATOM 638 O O . GLU A 1 83 ? 15.414 1.619 19.688 1 42.12 83 GLU A O 1
ATOM 643 N N . ALA A 1 84 ? 13.383 1.674 19.734 1 36.16 84 ALA A N 1
ATOM 644 C CA . ALA A 1 84 ? 13.281 0.381 19.062 1 36.16 84 ALA A CA 1
ATOM 645 C C . ALA A 1 84 ? 13.172 0.554 17.547 1 36.16 84 ALA A C 1
ATOM 647 O O . ALA A 1 84 ? 12.828 -0.389 16.828 1 36.16 84 ALA A O 1
ATOM 648 N N . ARG A 1 85 ? 13.562 1.554 16.906 1 42.22 85 ARG A N 1
ATOM 649 C CA . ARG A 1 85 ? 13.305 2.238 15.648 1 42.22 85 ARG A CA 1
ATOM 650 C C . ARG A 1 85 ? 13.883 1.459 14.469 1 42.22 85 ARG A C 1
ATOM 652 O O . ARG A 1 85 ? 13.828 1.92 13.328 1 42.22 85 ARG A O 1
ATOM 659 N N . SER A 1 86 ? 14.633 0.455 14.57 1 38.03 86 SER A N 1
ATOM 660 C CA . SER A 1 86 ? 15.664 0.074 13.609 1 38.03 86 SER A CA 1
ATOM 661 C C . SER A 1 86 ? 15.047 -0.516 12.344 1 38.03 86 SER A C 1
ATOM 663 O O . SER A 1 86 ? 15.773 -0.943 11.438 1 38.03 86 SER A O 1
ATOM 665 N N . PHE A 1 87 ? 13.859 -0.77 12.227 1 32.59 87 PHE A N 1
ATOM 666 C CA . PHE A 1 87 ? 13.641 -1.763 11.18 1 32.59 87 PHE A CA 1
ATOM 667 C C . PHE A 1 87 ? 13.641 -1.109 9.805 1 32.59 87 PHE A C 1
ATOM 669 O O . PHE A 1 87 ? 14.289 -1.6 8.875 1 32.59 87 PHE A O 1
ATOM 676 N N . LEU A 1 88 ? 12.797 -0.085 9.5 1 39.62 88 LEU A N 1
ATOM 677 C CA . LEU A 1 88 ? 12.523 0.326 8.125 1 39.62 88 LEU A CA 1
ATOM 678 C C . LEU A 1 88 ? 13.594 1.293 7.625 1 39.62 88 LEU A C 1
ATOM 680 O O . LEU A 1 88 ? 13.578 1.691 6.457 1 39.62 88 LEU A O 1
ATOM 684 N N . ARG A 1 89 ? 14.273 2.012 8.516 1 39 89 ARG A N 1
ATOM 685 C CA . ARG A 1 89 ? 15.375 2.879 8.109 1 39 89 ARG A CA 1
ATOM 686 C C . ARG A 1 89 ? 16.25 2.199 7.059 1 39 89 ARG A C 1
ATOM 688 O O . ARG A 1 89 ? 17.078 2.848 6.422 1 39 89 ARG A O 1
ATOM 695 N N . ARG A 1 90 ? 16.047 0.992 6.945 1 38.59 90 ARG A N 1
ATOM 696 C CA . ARG A 1 90 ? 17 0.318 6.059 1 38.59 90 ARG A CA 1
ATOM 697 C C . ARG A 1 90 ? 16.391 0.122 4.668 1 38.59 90 ARG A C 1
ATOM 699 O O . ARG A 1 90 ? 16.969 -0.587 3.836 1 38.59 90 ARG A O 1
ATOM 706 N N . LEU A 1 91 ? 15.18 0.705 4.473 1 36.91 91 LEU A N 1
ATOM 707 C CA . LEU A 1 91 ? 14.633 0.423 3.148 1 36.91 91 LEU A CA 1
ATOM 708 C C . LEU A 1 91 ? 15.086 1.478 2.143 1 36.91 91 LEU A C 1
ATOM 710 O O . LEU A 1 91 ? 14.992 2.678 2.41 1 36.91 91 LEU A O 1
ATOM 714 N N . PRO A 1 92 ? 15.867 1.321 1.256 1 36.94 92 PRO A N 1
ATOM 715 C CA . PRO A 1 92 ? 16.266 2.299 0.24 1 36.94 92 PRO A CA 1
ATOM 716 C C . PRO A 1 92 ? 15.078 2.834 -0.557 1 36.94 92 PRO A C 1
ATOM 718 O O . PRO A 1 92 ? 14.156 2.08 -0.88 1 36.94 92 PRO A O 1
ATOM 721 N N . ILE A 1 93 ? 14.742 4.199 -0.585 1 39.34 93 ILE A N 1
ATOM 722 C CA . ILE A 1 93 ? 13.727 4.949 -1.317 1 39.34 93 ILE A CA 1
ATOM 723 C C . ILE A 1 93 ? 14.055 4.949 -2.807 1 39.34 93 ILE A C 1
ATOM 725 O O . ILE A 1 93 ? 15.172 5.297 -3.201 1 39.34 93 ILE A O 1
ATOM 729 N N . PRO A 1 94 ? 13.281 4.41 -3.582 1 33.5 94 PRO A N 1
ATOM 730 C CA . PRO A 1 94 ? 13.578 4.438 -5.016 1 33.5 94 PRO A CA 1
ATOM 731 C C . PRO A 1 94 ? 13.734 5.855 -5.559 1 33.5 94 PRO A C 1
ATOM 733 O O . PRO A 1 94 ? 13.094 6.785 -5.059 1 33.5 94 PRO A O 1
ATOM 736 N N . PRO A 1 95 ? 14.695 6.191 -6.375 1 36.12 95 PRO A N 1
ATOM 737 C CA . PRO A 1 95 ? 15.031 7.523 -6.883 1 36.12 95 PRO A CA 1
ATOM 738 C C . PRO A 1 95 ? 13.836 8.242 -7.488 1 36.12 95 PRO A C 1
ATOM 740 O O . PRO A 1 95 ? 13.742 9.477 -7.41 1 36.12 95 PRO A O 1
ATOM 743 N N . MET A 1 96 ? 13.023 7.535 -8.164 1 36.12 96 MET A N 1
ATOM 744 C CA . MET A 1 96 ? 11.977 8.297 -8.852 1 36.12 96 MET A CA 1
ATOM 745 C C . MET A 1 96 ? 11.188 9.148 -7.859 1 36.12 96 MET A C 1
ATOM 747 O O . MET A 1 96 ? 10.641 10.188 -8.234 1 36.12 96 MET A O 1
ATOM 751 N N . PHE A 1 97 ? 11.133 8.633 -6.73 1 35.31 97 PHE A N 1
ATOM 752 C CA . PHE A 1 97 ? 10.477 9.516 -5.77 1 35.31 97 PHE A CA 1
ATOM 753 C C . PHE A 1 97 ? 11.367 10.711 -5.438 1 35.31 97 PHE A C 1
ATOM 755 O O . PHE A 1 97 ? 10.938 11.641 -4.75 1 35.31 97 PHE A O 1
ATOM 762 N N . GLN A 1 98 ? 12.562 10.516 -5.887 1 34.84 98 GLN A N 1
ATOM 763 C CA . GLN A 1 98 ? 13.414 11.672 -5.617 1 34.84 98 GLN A CA 1
ATOM 764 C C . GLN A 1 98 ? 13.086 12.828 -6.555 1 34.84 98 GLN A C 1
ATOM 766 O O . GLN A 1 98 ? 13.211 13.992 -6.176 1 34.84 98 GLN A O 1
ATOM 771 N N . SER A 1 99 ? 12.883 12.461 -7.738 1 34.28 99 SER A N 1
ATOM 772 C CA . SER A 1 99 ? 12.828 13.594 -8.656 1 34.28 99 SER A CA 1
ATOM 773 C C . SER A 1 99 ? 11.414 14.141 -8.766 1 34.28 99 SER A C 1
ATOM 775 O O . SER A 1 99 ? 11.078 14.828 -9.734 1 34.28 99 SER A O 1
ATOM 777 N N . GLN A 1 100 ? 10.453 13.531 -8.164 1 34.47 100 GLN A N 1
ATOM 778 C CA . GLN A 1 100 ? 9.242 14.289 -8.461 1 34.47 100 GLN A CA 1
ATOM 779 C C . GLN A 1 100 ? 9.406 15.766 -8.109 1 34.47 100 GLN A C 1
ATOM 781 O O . GLN A 1 100 ? 9.906 16.094 -7.027 1 34.47 100 GLN A O 1
ATOM 786 N N . PRO A 1 101 ? 9.484 16.625 -9.133 1 33.41 101 PRO A N 1
ATOM 787 C CA . PRO A 1 101 ? 9.539 18.062 -8.883 1 33.41 101 PRO A CA 1
ATOM 788 C C . PRO A 1 101 ? 8.609 18.5 -7.754 1 33.41 101 PRO A C 1
ATOM 790 O O . PRO A 1 101 ? 7.52 17.938 -7.594 1 33.41 101 PRO A O 1
ATOM 793 N N . GLY A 1 102 ? 9.07 18.922 -6.668 1 32 102 GLY A N 1
ATOM 794 C CA . GLY A 1 102 ? 8.312 19.766 -5.746 1 32 102 GLY A CA 1
ATOM 795 C C . GLY A 1 102 ? 7.262 20.609 -6.434 1 32 102 GLY A C 1
ATOM 796 O O . GLY A 1 102 ? 7.43 21 -7.586 1 32 102 GLY A O 1
ATOM 797 N N . PHE A 1 103 ? 6.008 20.25 -6.309 1 30.52 103 PHE A N 1
ATOM 798 C CA . PHE A 1 103 ? 5.035 21.219 -6.797 1 30.52 103 PHE A CA 1
ATOM 799 C C . PHE A 1 103 ? 5.57 22.641 -6.664 1 30.52 103 PHE A C 1
ATOM 801 O O . PHE A 1 103 ? 6.16 23 -5.637 1 30.52 103 PHE A O 1
ATOM 808 N N . LYS A 1 104 ? 6.031 23.219 -7.703 1 30.42 104 LYS A N 1
ATOM 809 C CA . LYS A 1 104 ? 6.352 24.641 -7.781 1 30.42 104 LYS A CA 1
ATOM 810 C C . LYS A 1 104 ? 5.379 25.469 -6.949 1 30.42 104 LYS A C 1
ATOM 812 O O . LYS A 1 104 ? 4.164 25.281 -7.031 1 30.42 104 LYS A O 1
ATOM 817 N N . GLU A 1 105 ? 5.828 25.953 -5.801 1 30.16 105 GLU A N 1
ATOM 818 C CA . GLU A 1 105 ? 5.199 27.062 -5.082 1 30.16 105 GLU A CA 1
ATOM 819 C C . GLU A 1 105 ? 4.605 28.078 -6.051 1 30.16 105 GLU A C 1
ATOM 821 O O . GLU A 1 105 ? 5.328 28.656 -6.867 1 30.16 105 GLU A O 1
ATOM 826 N N . GLY A 1 106 ? 3.533 27.781 -6.633 1 29.38 106 GLY A N 1
ATOM 827 C CA . GLY A 1 106 ? 2.926 28.891 -7.344 1 29.38 106 GLY A CA 1
ATOM 828 C C . GLY A 1 106 ? 3.037 30.203 -6.594 1 29.38 106 GLY A C 1
ATOM 829 O O . GLY A 1 106 ? 2.672 30.297 -5.422 1 29.38 106 GLY A O 1
ATOM 830 N N . GLU A 1 107 ? 4.141 30.969 -6.797 1 31.45 107 GLU A N 1
ATOM 831 C CA . GLU A 1 107 ? 4.273 32.375 -6.41 1 31.45 107 GLU A CA 1
ATOM 832 C C . GLU A 1 107 ? 2.98 33.125 -6.66 1 31.45 107 GLU A C 1
ATOM 834 O O . GLU A 1 107 ? 2.477 33.156 -7.785 1 31.45 107 GLU A O 1
ATOM 839 N N . ARG A 1 108 ? 1.957 32.969 -5.801 1 29.8 108 ARG A N 1
ATOM 840 C CA . ARG A 1 108 ? 0.899 33.969 -5.891 1 29.8 108 ARG A CA 1
ATOM 841 C C . ARG A 1 108 ? 1.48 35.406 -5.914 1 29.8 108 ARG A C 1
ATOM 843 O O . ARG A 1 108 ? 2.057 35.844 -4.926 1 29.8 108 ARG A O 1
ATOM 850 N N . ARG A 1 109 ? 2.043 35.719 -7.039 1 29.61 109 ARG A N 1
ATOM 851 C CA . ARG A 1 109 ? 2.246 37.125 -7.258 1 29.61 109 ARG A CA 1
ATOM 852 C C . ARG A 1 109 ? 0.967 37.906 -6.984 1 29.61 109 ARG A C 1
ATOM 854 O O . ARG A 1 109 ? -0.036 37.75 -7.68 1 29.61 109 ARG A O 1
ATOM 861 N N . HIS A 1 110 ? 0.526 38.094 -5.684 1 24.23 110 HIS A N 1
ATOM 862 C CA . HIS A 1 110 ? -0.346 39.219 -5.387 1 24.23 110 HIS A CA 1
ATOM 863 C C . HIS A 1 110 ? 0.197 40.5 -5.992 1 24.23 110 HIS A C 1
ATOM 865 O O . HIS A 1 110 ? 1.354 40.875 -5.762 1 24.23 110 HIS A O 1
ATOM 871 N N . ALA A 1 111 ? -0.279 40.844 -7.188 1 28.56 111 ALA A N 1
ATOM 872 C CA . ALA A 1 111 ? -0.285 42.281 -7.488 1 28.56 111 ALA A CA 1
ATOM 873 C C . ALA A 1 111 ? -1.155 43.062 -6.496 1 28.56 111 ALA A C 1
ATOM 875 O O . ALA A 1 111 ? -2.156 42.531 -6.004 1 28.56 111 ALA A O 1
ATOM 876 N N . MET B 1 1 ? 3.721 -34.094 -2.705 1 32.09 1 MET B N 1
ATOM 877 C CA . MET B 1 1 ? 3.67 -32.875 -1.921 1 32.09 1 MET B CA 1
ATOM 878 C C . MET B 1 1 ? 4.031 -31.656 -2.781 1 32.09 1 MET B C 1
ATOM 880 O O . MET B 1 1 ? 5.203 -31.453 -3.113 1 32.09 1 MET B O 1
ATOM 884 N N . SER B 1 2 ? 3.273 -31.297 -3.74 1 43.28 2 SER B N 1
ATOM 885 C CA . SER B 1 2 ? 3.504 -30.219 -4.699 1 43.28 2 SER B CA 1
ATOM 886 C C . SER B 1 2 ? 3.852 -28.922 -3.994 1 43.28 2 SER B C 1
ATOM 888 O O . SER B 1 2 ? 3.07 -28.422 -3.18 1 43.28 2 SER B O 1
ATOM 890 N N . SER B 1 3 ? 5.094 -28.734 -3.721 1 44.69 3 SER B N 1
ATOM 891 C CA . SER B 1 3 ? 5.66 -27.594 -3.004 1 44.69 3 SER B CA 1
ATOM 892 C C . SER B 1 3 ? 5.121 -26.281 -3.551 1 44.69 3 SER B C 1
ATOM 894 O O . SER B 1 3 ? 5.238 -26 -4.746 1 44.69 3 SER B O 1
ATOM 896 N N . LYS B 1 4 ? 4.023 -25.797 -2.98 1 53.5 4 LYS B N 1
ATOM 897 C CA . LYS B 1 4 ? 3.537 -24.484 -3.385 1 53.5 4 LYS B CA 1
ATOM 898 C C . LYS B 1 4 ? 4.695 -23.531 -3.656 1 53.5 4 LYS B C 1
ATOM 900 O O . LYS B 1 4 ? 5.617 -23.422 -2.848 1 53.5 4 LYS B O 1
ATOM 905 N N . PRO B 1 5 ? 4.922 -23.297 -4.965 1 58.12 5 PRO B N 1
ATOM 906 C CA . PRO B 1 5 ? 5.965 -22.297 -5.25 1 58.12 5 PRO B CA 1
ATOM 907 C C . PRO B 1 5 ? 5.953 -21.125 -4.27 1 58.12 5 PRO B C 1
ATOM 909 O O . PRO B 1 5 ? 4.902 -20.797 -3.717 1 58.12 5 PRO B O 1
ATOM 912 N N . ALA B 1 6 ? 7.059 -20.891 -3.73 1 66.81 6 ALA B N 1
ATOM 913 C CA . ALA B 1 6 ? 7.27 -19.812 -2.77 1 66.81 6 ALA B CA 1
ATOM 914 C C . ALA B 1 6 ? 6.562 -18.531 -3.217 1 66.81 6 ALA B C 1
ATOM 916 O O . ALA B 1 6 ? 6.539 -18.219 -4.406 1 66.81 6 ALA B O 1
ATOM 917 N N . GLY B 1 7 ? 5.508 -18 -2.543 1 86.44 7 GLY B N 1
ATOM 918 C CA . GLY B 1 7 ? 4.824 -16.734 -2.74 1 86.44 7 GLY B CA 1
ATOM 919 C C . GLY B 1 7 ? 5.754 -15.625 -3.207 1 86.44 7 GLY B C 1
ATOM 920 O O . GLY B 1 7 ? 6.973 -15.797 -3.225 1 86.44 7 GLY B O 1
ATOM 921 N N . LEU B 1 8 ? 5.262 -14.586 -3.787 1 92.38 8 LEU B N 1
ATOM 922 C CA . LEU B 1 8 ? 5.996 -13.406 -4.219 1 92.38 8 LEU B CA 1
ATOM 923 C C . LEU B 1 8 ? 6.609 -12.68 -3.025 1 92.38 8 LEU B C 1
ATOM 925 O O . LEU B 1 8 ? 5.953 -12.5 -1.995 1 92.38 8 LEU B O 1
ATOM 929 N N . ASP B 1 9 ? 7.898 -12.352 -3.141 1 90.12 9 ASP B N 1
ATOM 930 C CA . ASP B 1 9 ? 8.5 -11.594 -2.051 1 90.12 9 ASP B CA 1
ATOM 931 C C . ASP B 1 9 ? 8.164 -10.109 -2.166 1 90.12 9 ASP B C 1
ATOM 933 O O . ASP B 1 9 ? 7.859 -9.617 -3.254 1 90.12 9 ASP B O 1
ATOM 937 N N . VAL B 1 10 ? 8.297 -9.422 -1.14 1 87.44 10 VAL B N 1
ATOM 938 C CA . VAL B 1 10 ? 7.887 -8.023 -1.017 1 87.44 10 VAL B CA 1
ATOM 939 C C . VAL B 1 10 ? 8.719 -7.156 -1.956 1 87.44 10 VAL B C 1
ATOM 941 O O . VAL B 1 10 ? 8.195 -6.246 -2.602 1 87.44 10 VAL B O 1
ATOM 944 N N . LEU B 1 11 ? 9.977 -7.379 -1.985 1 83.25 11 LEU B N 1
ATOM 945 C CA . LEU B 1 11 ? 10.859 -6.574 -2.826 1 83.25 11 LEU B CA 1
ATOM 946 C C . LEU B 1 11 ? 10.43 -6.652 -4.289 1 83.25 11 LEU B C 1
ATOM 948 O O . LEU B 1 11 ? 10.367 -5.633 -4.98 1 83.25 11 LEU B O 1
ATOM 952 N N . SER B 1 12 ? 10.133 -7.844 -4.68 1 85.69 12 SER B N 1
ATOM 953 C CA . SER B 1 12 ? 9.656 -8.031 -6.047 1 85.69 12 SER B CA 1
ATOM 954 C C . SER B 1 12 ? 8.305 -7.359 -6.254 1 85.69 12 SER B C 1
ATOM 956 O O . SER B 1 12 ? 8.055 -6.766 -7.309 1 85.69 12 SER B O 1
ATOM 958 N N . ALA B 1 13 ? 7.488 -7.492 -5.273 1 91.5 13 ALA B N 1
ATOM 959 C CA . ALA B 1 13 ? 6.137 -6.941 -5.355 1 91.5 13 ALA B CA 1
ATOM 960 C C . ALA B 1 13 ? 6.172 -5.434 -5.582 1 91.5 13 ALA B C 1
ATOM 962 O O . ALA B 1 13 ? 5.359 -4.895 -6.336 1 91.5 13 ALA B O 1
ATOM 963 N N . VAL B 1 14 ? 7.105 -4.773 -4.98 1 85.75 14 VAL B N 1
ATOM 964 C CA . VAL B 1 14 ? 7.242 -3.326 -5.098 1 85.75 14 VAL B CA 1
ATOM 965 C C . VAL B 1 14 ? 7.461 -2.945 -6.562 1 85.75 14 VAL B C 1
ATOM 967 O O . VAL B 1 14 ? 6.977 -1.906 -7.016 1 85.75 14 VAL B O 1
ATOM 970 N N . GLY B 1 15 ? 8.086 -3.754 -7.238 1 84.56 15 GLY B N 1
ATOM 971 C CA . GLY B 1 15 ? 8.398 -3.5 -8.633 1 84.56 15 GLY B CA 1
ATOM 972 C C . GLY B 1 15 ? 7.176 -3.461 -9.523 1 84.56 15 GLY B C 1
ATOM 973 O O . GLY B 1 15 ? 7.23 -2.945 -10.648 1 84.56 15 GLY B O 1
ATOM 974 N N . PHE B 1 16 ? 6.086 -3.838 -9.07 1 90.19 16 PHE B N 1
ATOM 975 C CA . PHE B 1 16 ? 4.887 -3.926 -9.891 1 90.19 16 PHE B CA 1
ATOM 976 C C . PHE B 1 16 ? 3.922 -2.793 -9.562 1 90.19 16 PHE B C 1
ATOM 978 O O . PHE B 1 16 ? 2.889 -2.641 -10.219 1 90.19 16 PHE B O 1
ATOM 985 N N . LEU B 1 17 ? 4.254 -2.006 -8.586 1 89.44 17 LEU B N 1
ATOM 986 C CA . LEU B 1 17 ? 3.357 -0.926 -8.188 1 89.44 17 LEU B CA 1
ATOM 987 C C . LEU B 1 17 ? 3.09 0.014 -9.359 1 89.44 17 LEU B C 1
ATOM 989 O O . LE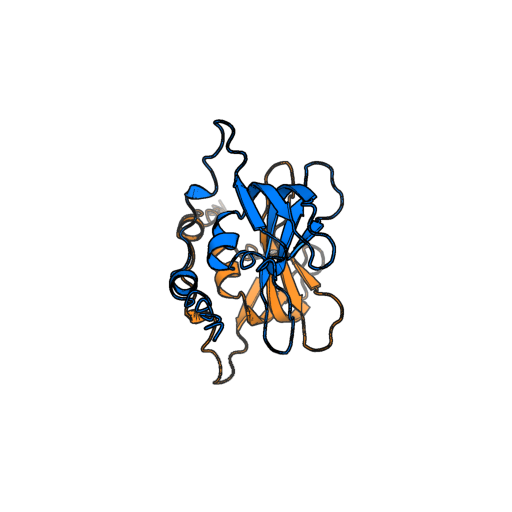U B 1 17 ? 4.023 0.457 -10.031 1 89.44 17 LEU B O 1
ATOM 993 N N . GLY B 1 18 ? 1.798 0.247 -9.531 1 89.75 18 GLY B N 1
ATOM 994 C CA . GLY B 1 18 ? 1.3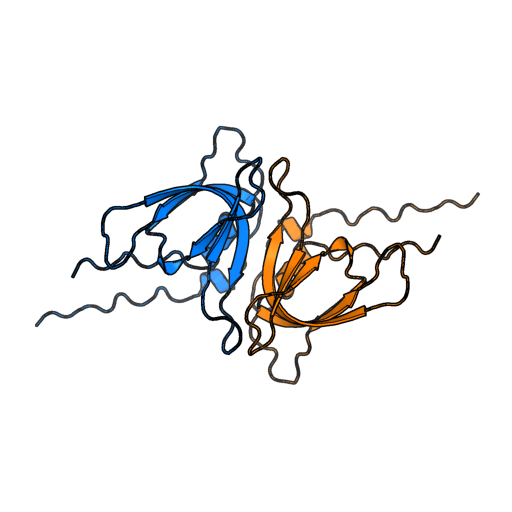62 1.144 -10.594 1 89.75 18 GLY B CA 1
ATOM 995 C C . GLY B 1 18 ? 1.229 0.456 -11.938 1 89.75 18 GLY B C 1
ATOM 996 O O . GLY B 1 18 ? 0.794 1.07 -12.914 1 89.75 18 GLY B O 1
ATOM 997 N N . GLU B 1 19 ? 1.603 -0.823 -12.047 1 90.25 19 GLU B N 1
ATOM 998 C CA . GLU B 1 19 ? 1.638 -1.53 -13.328 1 90.25 19 GLU B CA 1
ATOM 999 C C . GLU B 1 19 ? 0.388 -2.383 -13.516 1 90.25 19 GLU B C 1
ATOM 1001 O O . GLU B 1 19 ? -0.158 -2.922 -12.555 1 90.25 19 GLU B O 1
ATOM 1006 N N . PRO B 1 20 ? -0.088 -2.486 -14.789 1 93.19 20 PRO B N 1
ATOM 1007 C CA . PRO B 1 20 ? -1.033 -3.562 -15.094 1 93.19 20 PRO B CA 1
ATOM 1008 C C . PRO B 1 20 ? -0.373 -4.938 -15.117 1 93.19 20 PRO B C 1
ATOM 1010 O O . PRO B 1 20 ? 0.678 -5.113 -15.742 1 93.19 20 PRO B O 1
ATOM 1013 N N . VAL B 1 21 ? -0.925 -5.871 -14.43 1 94.62 21 VAL B N 1
ATOM 1014 C CA . VAL B 1 21 ? -0.271 -7.168 -14.312 1 94.62 21 VAL B CA 1
ATOM 1015 C C . VAL B 1 21 ? -1.296 -8.281 -14.516 1 94.62 21 VAL B C 1
ATOM 1017 O O . VAL B 1 21 ? -2.504 -8.039 -14.469 1 94.62 21 VAL B O 1
ATOM 1020 N N . VAL B 1 22 ? -0.845 -9.477 -14.812 1 93.81 22 VAL B N 1
ATOM 1021 C CA . VAL B 1 22 ? -1.551 -10.742 -14.688 1 93.81 22 VAL B CA 1
ATOM 1022 C C . VAL B 1 22 ? -0.873 -11.609 -13.625 1 93.81 22 VAL B C 1
ATOM 1024 O O . VAL B 1 22 ? 0.351 -11.758 -13.625 1 93.81 22 VAL B O 1
ATOM 1027 N N . VAL B 1 23 ? -1.654 -12.102 -12.711 1 94.56 23 VAL B N 1
ATOM 1028 C CA . VAL B 1 23 ? -1.136 -12.906 -11.609 1 94.56 23 VAL B CA 1
ATOM 1029 C C . VAL B 1 23 ? -1.736 -14.305 -11.656 1 94.56 23 VAL B C 1
ATOM 1031 O O . VAL B 1 23 ? -2.939 -14.469 -11.883 1 94.56 23 VAL B O 1
ATOM 1034 N N . GLU B 1 24 ? -0.851 -15.266 -11.508 1 93.12 24 GLU B N 1
ATOM 1035 C CA . GLU B 1 24 ? -1.262 -16.656 -11.297 1 93.12 24 GLU B CA 1
ATOM 1036 C C . GLU B 1 24 ? -1.335 -16.984 -9.812 1 93.12 24 GLU B C 1
ATOM 1038 O O . GLU B 1 24 ? -0.334 -16.891 -9.102 1 93.12 24 GLU B O 1
ATOM 1043 N N . LEU B 1 25 ? -2.514 -17.438 -9.414 1 93 25 LEU B N 1
ATOM 1044 C CA . LEU B 1 25 ? -2.732 -17.734 -8 1 93 25 LEU B CA 1
ATOM 1045 C C . LEU B 1 25 ? -2.928 -19.234 -7.785 1 93 25 LEU B C 1
ATOM 1047 O O . LEU B 1 25 ? -3.549 -19.906 -8.609 1 93 25 LEU B O 1
ATOM 1051 N N . VAL B 1 26 ? -2.322 -19.656 -6.695 1 90.25 26 VAL B N 1
ATOM 1052 C CA . VAL B 1 26 ? -2.496 -21.062 -6.312 1 90.25 26 VAL B CA 1
ATOM 1053 C C . VAL B 1 26 ? -2.811 -21.141 -4.82 1 90.25 26 VAL B C 1
ATOM 1055 O O . VAL B 1 26 ? -2.15 -20.5 -4 1 90.25 26 VAL B O 1
ATOM 1058 N N . TRP B 1 27 ? -3.906 -21.938 -4.594 1 84.31 27 TRP B N 1
ATOM 1059 C CA . TRP B 1 27 ? -4.285 -22.125 -3.197 1 84.31 27 TRP B CA 1
ATOM 1060 C C . TRP B 1 27 ? -3.973 -23.547 -2.738 1 84.31 27 TRP B C 1
ATOM 1062 O O . TRP B 1 27 ? -3.816 -24.453 -3.561 1 84.31 27 TRP B O 1
ATOM 1072 N N . ASP B 1 28 ? -3.588 -23.719 -1.472 1 78 28 ASP B N 1
ATOM 1073 C CA . ASP B 1 28 ? -3.199 -25 -0.915 1 78 28 ASP B CA 1
ATOM 1074 C C . ASP B 1 28 ? -4.199 -26.094 -1.301 1 78 28 ASP B C 1
ATOM 1076 O O . ASP B 1 28 ? -3.807 -27.188 -1.728 1 78 28 ASP B O 1
ATOM 1080 N N . ASP B 1 29 ? -5.43 -25.875 -1.208 1 75.06 29 ASP B N 1
ATOM 1081 C CA . ASP B 1 29 ? -6.406 -26.953 -1.351 1 75.06 29 ASP B CA 1
ATOM 1082 C C . ASP B 1 29 ? -6.902 -27.062 -2.791 1 75.06 29 ASP B C 1
ATOM 1084 O O . ASP B 1 29 ? -7.645 -27.984 -3.133 1 75.06 29 ASP B O 1
ATOM 1088 N N . ASP B 1 30 ? -6.578 -26.094 -3.623 1 71.56 30 ASP B N 1
ATOM 1089 C CA . ASP B 1 30 ? -6.945 -26.141 -5.035 1 71.56 30 ASP B CA 1
ATOM 1090 C C . ASP B 1 30 ? -5.754 -25.781 -5.922 1 71.56 30 ASP B C 1
ATOM 1092 O O . ASP B 1 30 ? -5.414 -24.594 -6.066 1 71.56 30 ASP B O 1
ATOM 1096 N N . PRO B 1 31 ? -5.215 -26.875 -6.453 1 72.12 31 PRO B N 1
ATOM 1097 C CA . PRO B 1 31 ? -3.992 -26.625 -7.215 1 72.12 31 PRO B CA 1
ATOM 1098 C C . PRO B 1 31 ? -4.262 -25.938 -8.547 1 72.12 31 PRO B C 1
ATOM 1100 O O . PRO B 1 31 ? -3.336 -25.406 -9.172 1 72.12 31 PRO B O 1
ATOM 1103 N N . GLU B 1 32 ? -5.57 -25.938 -8.938 1 84.19 32 GLU B N 1
ATOM 1104 C CA . GLU B 1 32 ? -5.82 -25.25 -10.195 1 84.19 32 GLU B CA 1
ATOM 1105 C C . GLU B 1 32 ? -5.59 -23.75 -10.055 1 84.19 32 GLU B C 1
ATOM 1107 O O . GLU B 1 32 ? -6.145 -23.109 -9.164 1 84.19 32 GLU B O 1
ATOM 1112 N N . PRO B 1 33 ? -4.762 -23.359 -10.906 1 85.88 33 PRO B N 1
ATOM 1113 C CA . PRO B 1 33 ? -4.418 -21.938 -10.812 1 85.88 33 PRO B CA 1
ATOM 1114 C C . PRO B 1 33 ? -5.586 -21.016 -11.18 1 85.88 33 PRO B C 1
ATOM 1116 O O . PRO B 1 33 ? -6.461 -21.406 -11.953 1 85.88 33 PRO B O 1
ATOM 1119 N N . CYS B 1 34 ? -5.723 -19.922 -10.492 1 90.56 34 CYS B N 1
ATOM 1120 C CA . CYS B 1 34 ? -6.602 -18.797 -10.805 1 90.56 34 CYS B CA 1
ATOM 1121 C C . CYS B 1 34 ? -5.805 -17.609 -11.312 1 90.56 34 CYS B C 1
ATOM 1123 O O . CYS B 1 34 ? -4.699 -17.344 -10.828 1 90.56 34 CYS B O 1
ATOM 1125 N N . TRP B 1 35 ? -6.465 -16.953 -12.359 1 91.88 35 TRP B N 1
ATOM 1126 C CA . TRP B 1 35 ? -5.77 -15.805 -12.93 1 91.88 35 TRP B CA 1
ATOM 1127 C C . TRP B 1 35 ? -6.516 -14.516 -12.617 1 91.88 35 TRP B C 1
ATOM 1129 O O . TRP B 1 35 ? -7.746 -14.469 -12.688 1 91.88 35 TRP B O 1
ATOM 1139 N N . ARG B 1 36 ? -5.746 -13.539 -12.188 1 94.38 36 ARG B N 1
ATOM 1140 C CA . ARG B 1 36 ? -6.281 -12.195 -11.984 1 94.38 36 ARG B CA 1
ATOM 1141 C C . ARG B 1 36 ? -5.473 -11.164 -12.766 1 94.38 36 ARG B C 1
ATOM 1143 O O . ARG B 1 36 ? -4.25 -11.273 -12.867 1 94.38 36 ARG B O 1
ATOM 1150 N N . ALA B 1 37 ? -6.25 -10.242 -13.344 1 95.06 37 ALA B N 1
ATOM 1151 C CA . ALA B 1 37 ? -5.594 -9.148 -14.055 1 95.06 37 ALA B CA 1
ATOM 1152 C C . ALA B 1 37 ? -6.059 -7.793 -13.523 1 95.06 37 ALA B C 1
ATOM 1154 O O . ALA B 1 37 ? -7.215 -7.637 -13.125 1 95.06 37 ALA B O 1
ATOM 1155 N N . GLY B 1 38 ? -5.137 -6.848 -13.508 1 95.25 38 GLY B N 1
ATOM 1156 C CA . GLY B 1 38 ? -5.445 -5.496 -13.078 1 95.25 38 GLY B CA 1
ATOM 1157 C C . GLY B 1 38 ? -4.211 -4.676 -12.75 1 95.25 38 GLY B C 1
ATOM 1158 O O . GLY B 1 38 ? -3.084 -5.121 -12.992 1 95.25 38 GLY B O 1
ATOM 1159 N N . TYR B 1 39 ? -4.422 -3.461 -12.328 1 95 39 TYR B N 1
ATOM 1160 C CA . TYR B 1 39 ? -3.34 -2.584 -11.898 1 95 39 TYR B CA 1
ATOM 1161 C C . TYR B 1 39 ? -3.002 -2.814 -10.43 1 95 39 TYR B C 1
ATOM 1163 O O . TYR B 1 39 ? -3.898 -2.965 -9.594 1 95 39 TYR B O 1
ATOM 1171 N N . VAL B 1 40 ? -1.686 -2.938 -10.188 1 96.06 40 VAL B N 1
ATOM 1172 C CA . VAL B 1 40 ? -1.265 -2.924 -8.789 1 96.06 40 VAL B CA 1
ATOM 1173 C C . VAL B 1 40 ? -1.251 -1.489 -8.266 1 96.06 40 VAL B C 1
ATOM 1175 O O . VAL B 1 40 ? -0.366 -0.704 -8.617 1 96.06 40 VAL B O 1
ATOM 1178 N N . ILE B 1 41 ? -2.162 -1.188 -7.352 1 96.38 41 ILE B N 1
ATOM 1179 C CA . ILE B 1 41 ? -2.254 0.202 -6.918 1 96.38 41 ILE B CA 1
ATOM 1180 C C . ILE B 1 41 ? -1.684 0.338 -5.508 1 96.38 41 ILE B C 1
ATOM 1182 O O . ILE B 1 41 ? -1.449 1.451 -5.031 1 96.38 41 ILE B O 1
ATOM 1186 N N . GLY B 1 42 ? -1.466 -0.775 -4.797 1 96.88 42 GLY B N 1
ATOM 1187 C CA . GLY B 1 42 ? -0.956 -0.691 -3.438 1 96.88 42 GLY B CA 1
ATOM 1188 C C . GLY B 1 42 ? -0.291 -1.972 -2.971 1 96.88 42 GLY B C 1
ATOM 1189 O O . GLY B 1 42 ? -0.459 -3.025 -3.588 1 96.88 42 GLY B O 1
ATOM 1190 N N . LEU B 1 43 ? 0.48 -1.852 -1.935 1 95.75 43 LEU B N 1
ATOM 1191 C CA . LEU B 1 43 ? 1.18 -2.932 -1.246 1 95.75 43 LEU B CA 1
ATOM 1192 C C . LEU B 1 43 ? 1.016 -2.809 0.265 1 95.75 43 LEU B C 1
ATOM 1194 O O . LEU B 1 43 ? 1.166 -1.719 0.823 1 95.75 43 LEU B O 1
ATOM 1198 N N . VAL B 1 44 ? 0.609 -3.889 0.828 1 96.69 44 VAL B N 1
ATOM 1199 C CA . VAL B 1 44 ? 0.51 -3.986 2.281 1 96.69 44 VAL B CA 1
ATOM 1200 C C . VAL B 1 44 ? 1.568 -4.953 2.807 1 96.69 44 VAL B C 1
ATOM 1202 O O . VAL B 1 44 ? 1.734 -6.051 2.273 1 96.69 44 VAL B O 1
ATOM 1205 N N . LEU B 1 45 ? 2.258 -4.555 3.846 1 93.69 45 LEU B N 1
ATOM 1206 C CA . LEU B 1 45 ? 3.365 -5.328 4.395 1 93.69 45 LEU B CA 1
ATOM 1207 C C . LEU B 1 45 ? 2.971 -5.977 5.719 1 93.69 45 LEU B C 1
ATOM 1209 O O . LEU B 1 45 ? 2.117 -5.453 6.441 1 93.69 45 LEU B O 1
ATOM 1213 N N . PRO B 1 46 ? 3.645 -7.078 5.988 1 93.31 46 PRO B N 1
ATOM 1214 C CA . PRO B 1 46 ? 3.502 -7.59 7.355 1 93.31 46 PRO B CA 1
ATOM 1215 C C . PRO B 1 46 ? 4.266 -6.754 8.383 1 93.31 46 PRO B C 1
ATOM 1217 O O . PRO B 1 46 ? 5.383 -6.301 8.109 1 93.31 46 PRO B O 1
ATOM 1220 N N . VAL B 1 47 ? 3.537 -6.492 9.391 1 90.69 47 VAL B N 1
ATOM 1221 C CA . VAL B 1 47 ? 4.145 -5.828 10.539 1 90.69 47 VAL B CA 1
ATOM 1222 C C . VAL B 1 47 ? 3.885 -6.648 11.805 1 90.69 47 VAL B C 1
ATOM 1224 O O . VAL B 1 47 ? 2.732 -6.906 12.156 1 90.69 47 VAL B O 1
ATOM 1227 N N . GLU B 1 48 ? 4.969 -7.031 12.422 1 89.06 48 GLU B N 1
ATOM 1228 C CA . GLU B 1 48 ? 4.871 -7.914 13.578 1 89.06 48 GLU B CA 1
ATOM 1229 C C . GLU B 1 48 ? 3.938 -7.336 14.633 1 89.06 48 GLU B C 1
ATOM 1231 O O . GLU B 1 48 ? 4.059 -6.164 15.008 1 89.06 48 GLU B O 1
ATOM 1236 N N . GLY B 1 49 ? 2.896 -8.172 15.078 1 89.94 49 GLY B N 1
ATOM 1237 C CA . GLY B 1 49 ? 1.99 -7.777 16.141 1 89.94 49 GLY B CA 1
ATOM 1238 C C . GLY B 1 49 ? 0.898 -6.832 15.672 1 89.94 49 GLY B C 1
ATOM 1239 O O . GLY B 1 49 ? 0.006 -6.477 16.438 1 89.94 49 GLY B O 1
ATOM 1240 N N . VAL B 1 50 ? 0.939 -6.461 14.484 1 92.62 50 VAL B N 1
ATOM 1241 C CA . VAL B 1 50 ? 0.001 -5.461 13.984 1 92.62 50 VAL B CA 1
ATOM 1242 C C . VAL B 1 50 ? -0.791 -6.031 12.812 1 92.62 50 VAL B C 1
ATOM 1244 O O . VAL B 1 50 ? -2.023 -6.031 12.828 1 92.62 50 VAL B O 1
ATOM 1247 N N . HIS B 1 51 ? -0.105 -6.566 11.875 1 93.75 51 HIS B N 1
ATOM 1248 C CA . HIS B 1 51 ? -0.678 -7.109 10.648 1 93.75 51 HIS B CA 1
ATOM 1249 C C . HIS B 1 51 ? 0.153 -8.273 10.125 1 93.75 51 HIS B C 1
ATOM 1251 O O . HIS B 1 51 ? 1.363 -8.141 9.93 1 93.75 51 HIS B O 1
ATOM 1257 N N . GLU B 1 52 ? -0.436 -9.328 9.672 1 91.44 52 GLU B N 1
ATOM 1258 C CA . GLU B 1 52 ? 0.325 -10.562 9.5 1 91.44 52 GLU B CA 1
ATOM 1259 C C . GLU B 1 52 ? 0.576 -10.844 8.023 1 91.44 52 GLU B C 1
ATOM 1261 O O . GLU B 1 52 ? 1.532 -11.539 7.672 1 91.44 52 GLU B O 1
ATOM 1266 N N . GLN B 1 53 ? -0.256 -10.383 7.16 1 92.19 53 GLN B N 1
ATOM 1267 C CA . GLN B 1 53 ? -0.172 -10.844 5.781 1 92.19 53 GLN B CA 1
ATOM 1268 C C . GLN B 1 53 ? 0.252 -9.711 4.848 1 92.19 53 GLN B C 1
ATOM 1270 O O . GLN B 1 53 ? -0.167 -8.562 5.023 1 92.19 53 GLN B O 1
ATOM 1275 N N . ALA B 1 54 ? 1.134 -10.078 3.852 1 95.44 54 ALA B N 1
ATOM 1276 C CA . ALA B 1 54 ? 1.476 -9.156 2.77 1 95.44 54 ALA B CA 1
ATOM 1277 C C . ALA B 1 54 ? 0.584 -9.391 1.553 1 95.44 54 ALA B C 1
ATOM 1279 O O . ALA B 1 54 ? 0.271 -10.531 1.212 1 95.44 54 ALA B O 1
ATOM 1280 N N . PHE B 1 55 ? 0.159 -8.328 1.003 1 97.06 55 PHE B N 1
ATOM 1281 C CA . PHE B 1 55 ? -0.646 -8.508 -0.199 1 97.06 55 PHE B CA 1
ATOM 1282 C C . PHE B 1 55 ? -0.583 -7.27 -1.085 1 97.06 55 PHE B C 1
ATOM 1284 O O . PHE B 1 55 ? -0.218 -6.188 -0.622 1 97.06 55 PHE B O 1
ATOM 1291 N N . LEU B 1 56 ? -0.829 -7.422 -2.336 1 97.75 56 LEU B N 1
ATOM 1292 C CA . LEU B 1 56 ? -1.052 -6.348 -3.301 1 97.75 56 LEU B CA 1
ATOM 1293 C C . LEU B 1 56 ? -2.512 -5.906 -3.293 1 97.75 56 LEU B C 1
ATOM 1295 O O . LEU B 1 56 ? -3.412 -6.723 -3.092 1 97.75 56 LEU B O 1
ATOM 1299 N N . LEU B 1 57 ? -2.717 -4.688 -3.496 1 98.06 57 LEU B N 1
ATOM 1300 C CA . LEU B 1 57 ? -4.031 -4.184 -3.867 1 98.06 57 LEU B CA 1
ATOM 1301 C C . LEU B 1 57 ? -4.137 -3.994 -5.379 1 98.06 57 LEU B C 1
ATOM 1303 O O . LEU B 1 57 ? -3.406 -3.188 -5.957 1 98.06 57 LEU B O 1
ATOM 1307 N N . MET B 1 58 ? -5.051 -4.695 -5.957 1 97.5 58 MET B N 1
ATOM 1308 C CA . MET B 1 58 ? -5.223 -4.641 -7.406 1 97.5 58 MET B CA 1
ATOM 1309 C C . MET B 1 58 ? -6.586 -4.066 -7.77 1 97.5 58 MET B C 1
ATOM 1311 O O . MET B 1 58 ? -7.578 -4.332 -7.09 1 97.5 58 MET B O 1
ATOM 1315 N N . LYS B 1 59 ? -6.59 -3.342 -8.844 1 97.31 59 LYS B N 1
ATOM 1316 C CA . LYS B 1 59 ? -7.824 -2.68 -9.258 1 97.31 59 LYS B CA 1
ATOM 1317 C C . LYS B 1 59 ? -7.875 -2.498 -10.773 1 97.31 59 LYS B C 1
ATOM 1319 O O . LYS B 1 59 ? -6.852 -2.217 -11.398 1 97.31 59 LYS B O 1
ATOM 1324 N N . ASN B 1 60 ? -9.055 -2.744 -11.305 1 94.31 60 ASN B N 1
ATOM 1325 C CA . ASN B 1 60 ? -9.312 -2.402 -12.695 1 94.31 60 ASN B CA 1
ATOM 1326 C C . ASN B 1 60 ? -10.047 -1.073 -12.82 1 94.31 60 ASN B C 1
ATOM 1328 O O . ASN B 1 60 ? -10.711 -0.635 -11.883 1 94.31 60 ASN B O 1
ATOM 1332 N N . PRO B 1 61 ? -9.836 -0.52 -14.031 1 92.5 61 PRO B N 1
ATOM 1333 C CA . PRO B 1 61 ? -10.68 0.66 -14.258 1 92.5 61 PRO B CA 1
ATOM 1334 C C . PRO B 1 61 ? -12.164 0.377 -14.047 1 92.5 61 PRO B C 1
ATOM 1336 O O . PRO B 1 61 ? -12.672 -0.652 -14.5 1 92.5 61 PRO B O 1
ATOM 1339 N N . GLY B 1 62 ? -12.836 1.24 -13.305 1 92.44 62 GLY B N 1
ATOM 1340 C CA . GLY B 1 62 ? -14.266 1.082 -13.109 1 92.44 62 GLY B CA 1
ATOM 1341 C C . GLY B 1 62 ? -14.609 0.33 -11.836 1 92.44 62 GLY B C 1
ATOM 1342 O O . GLY B 1 62 ? -15.75 0.386 -11.367 1 92.44 62 GLY B O 1
ATOM 1343 N N . ASP B 1 63 ? -13.656 -0.443 -11.344 1 94.06 63 ASP B N 1
ATOM 1344 C CA . ASP B 1 63 ? -13.922 -1.147 -10.094 1 94.06 63 ASP B CA 1
ATOM 1345 C C . ASP B 1 63 ? -14.125 -0.165 -8.945 1 94.06 63 ASP B C 1
ATOM 1347 O O . ASP B 1 63 ? -13.43 0.846 -8.852 1 94.06 63 ASP B O 1
ATOM 1351 N N . GLU B 1 64 ? -15.008 -0.465 -8.062 1 93.25 64 GLU B N 1
ATOM 1352 C CA . GLU B 1 64 ? -15.242 0.387 -6.898 1 93.25 64 GLU B CA 1
ATOM 1353 C C . GLU B 1 64 ? -14.172 0.18 -5.836 1 93.25 64 GLU B C 1
ATOM 1355 O O . GLU B 1 64 ? -13.688 1.145 -5.242 1 93.25 64 GLU B O 1
ATOM 1360 N N . HIS B 1 65 ? -13.844 -1.016 -5.57 1 95 65 HIS B N 1
ATOM 1361 C CA . HIS B 1 65 ? -12.891 -1.381 -4.527 1 95 65 HIS B CA 1
ATOM 1362 C C . HIS B 1 65 ? -11.766 -2.248 -5.086 1 95 65 HIS B C 1
ATOM 1364 O O . HIS B 1 65 ? -11.961 -2.979 -6.059 1 95 65 HIS B O 1
ATOM 1370 N N . PRO B 1 66 ? -10.578 -2.146 -4.531 1 97 66 PRO B N 1
ATOM 1371 C CA . PRO B 1 66 ? -9.492 -3.033 -4.949 1 97 66 PRO B CA 1
ATOM 1372 C C . PRO B 1 66 ? -9.664 -4.461 -4.434 1 97 66 PRO B C 1
ATOM 1374 O O . PRO B 1 66 ? -10.469 -4.703 -3.533 1 97 66 PRO B O 1
ATOM 1377 N N . LEU B 1 67 ? -8.953 -5.352 -5.066 1 96.62 67 LEU B N 1
ATOM 1378 C CA . LEU B 1 67 ? -8.828 -6.742 -4.648 1 96.62 67 LEU B CA 1
ATOM 1379 C C . LEU B 1 67 ? -7.52 -6.965 -3.893 1 96.62 67 LEU B C 1
ATOM 1381 O O . LEU B 1 67 ? -6.461 -6.504 -4.324 1 96.62 67 LEU B O 1
ATOM 1385 N N . ASP B 1 68 ? -7.688 -7.582 -2.748 1 96.88 68 ASP B N 1
ATOM 1386 C CA . ASP B 1 68 ? -6.492 -8.016 -2.037 1 96.88 68 ASP B CA 1
ATOM 1387 C C . ASP B 1 68 ? -5.941 -9.312 -2.633 1 96.88 68 ASP B C 1
ATOM 1389 O O . ASP B 1 68 ? -6.641 -10.328 -2.68 1 96.88 68 ASP B O 1
ATOM 1393 N N . VAL B 1 69 ? -4.676 -9.273 -3.064 1 97 69 VAL B N 1
ATOM 1394 C CA . VAL B 1 69 ? -4.016 -10.453 -3.607 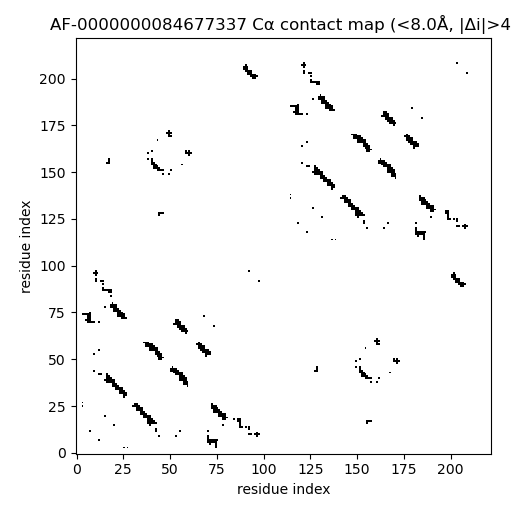1 97 69 VAL B CA 1
ATOM 1395 C C . VAL B 1 69 ? -2.801 -10.812 -2.754 1 97 69 VAL B C 1
ATOM 1397 O O . VAL B 1 69 ? -1.754 -10.164 -2.855 1 97 69 VAL B O 1
ATOM 1400 N N . TYR B 1 70 ? -2.971 -11.852 -1.994 1 96.81 70 TYR B N 1
ATOM 1401 C CA . TYR B 1 70 ? -1.937 -12.211 -1.03 1 96.81 70 TYR B CA 1
ATOM 1402 C C . TYR B 1 70 ? -0.68 -12.711 -1.736 1 96.81 70 TYR B C 1
ATOM 1404 O O . TYR B 1 70 ? -0.757 -13.539 -2.641 1 96.81 70 TYR B O 1
ATOM 1412 N N . LEU B 1 71 ? 0.478 -12.188 -1.268 1 96.38 71 LEU B N 1
ATOM 1413 C CA . LEU B 1 71 ? 1.744 -12.547 -1.896 1 96.38 71 LEU B CA 1
ATOM 1414 C C . LEU B 1 71 ? 1.991 -14.047 -1.797 1 96.38 71 LEU B C 1
ATOM 1416 O O . LEU B 1 71 ? 2.557 -14.648 -2.713 1 96.38 71 LEU B O 1
ATOM 1420 N N . SER B 1 72 ? 1.534 -14.641 -0.703 1 93.38 72 SER B N 1
ATOM 1421 C CA . SER B 1 72 ? 1.758 -16.062 -0.457 1 93.38 72 SER B CA 1
ATOM 1422 C C . SER B 1 72 ? 1.026 -16.922 -1.481 1 93.38 72 SER B C 1
ATOM 1424 O O . SER B 1 72 ? 1.359 -18.094 -1.666 1 93.38 72 SER B O 1
ATOM 1426 N N . ASP B 1 73 ? 0.035 -16.359 -2.168 1 93.38 73 ASP B N 1
ATOM 1427 C CA . ASP B 1 73 ? -0.78 -17.141 -3.092 1 93.38 73 ASP B CA 1
ATOM 1428 C C . ASP B 1 73 ? -0.324 -16.938 -4.535 1 93.38 73 ASP B C 1
ATOM 1430 O O . ASP B 1 73 ? -0.839 -17.594 -5.449 1 93.38 73 ASP B O 1
ATOM 1434 N N . ILE B 1 74 ? 0.6 -16.109 -4.723 1 94.88 74 ILE B N 1
ATOM 1435 C CA . ILE B 1 74 ? 1.028 -15.789 -6.082 1 94.88 74 ILE B CA 1
ATOM 1436 C C . ILE B 1 74 ? 2.102 -16.781 -6.531 1 94.88 74 ILE B C 1
ATOM 1438 O O . ILE B 1 74 ? 3.188 -16.828 -5.949 1 94.88 74 ILE B O 1
ATOM 1442 N N . ARG B 1 75 ? 1.829 -17.469 -7.527 1 92.5 75 ARG B N 1
ATOM 1443 C CA . ARG B 1 75 ? 2.818 -18.359 -8.141 1 92.5 75 ARG B CA 1
ATOM 1444 C C . ARG B 1 75 ? 3.686 -17.594 -9.141 1 92.5 75 ARG B C 1
ATOM 1446 O O . ARG B 1 75 ? 4.898 -17.797 -9.195 1 92.5 75 ARG B O 1
ATOM 1453 N N . SER B 1 76 ? 3.006 -16.734 -9.914 1 91.44 76 SER B N 1
ATOM 1454 C CA . SER B 1 76 ? 3.732 -15.906 -10.875 1 91.44 76 SER B CA 1
ATOM 1455 C C . SER B 1 76 ? 3.008 -14.586 -11.125 1 91.44 76 SER B C 1
ATOM 1457 O O . SER B 1 76 ? 1.795 -14.492 -10.922 1 91.44 76 SER B O 1
ATOM 1459 N N . ILE B 1 77 ? 3.75 -13.617 -11.492 1 94 77 ILE B N 1
ATOM 1460 C CA . ILE B 1 77 ? 3.227 -12.297 -11.836 1 94 77 ILE B CA 1
ATOM 1461 C C . ILE B 1 77 ? 4.012 -11.727 -13.008 1 94 77 ILE B C 1
ATOM 1463 O O . ILE B 1 77 ? 5.23 -11.883 -13.086 1 94 77 ILE B O 1
ATOM 1467 N N . ARG B 1 78 ? 3.27 -11.102 -13.914 1 91.75 78 ARG B N 1
ATOM 1468 C CA . ARG B 1 78 ? 3.93 -10.422 -15.023 1 91.75 78 ARG B CA 1
ATOM 1469 C C . ARG B 1 78 ? 3.176 -9.156 -15.414 1 91.75 78 ARG B C 1
ATOM 1471 O O . ARG B 1 78 ? 1.95 -9.102 -15.305 1 91.75 78 ARG B O 1
ATOM 1478 N N . SER B 1 79 ? 3.967 -8.156 -15.773 1 92.94 79 SER B N 1
ATOM 1479 C CA . SER B 1 79 ? 3.357 -6.938 -16.312 1 92.94 79 SER B CA 1
ATOM 1480 C C . SER B 1 79 ? 2.756 -7.18 -17.688 1 92.94 79 SER B C 1
ATOM 1482 O O . SER B 1 79 ? 3.266 -7.996 -18.453 1 92.94 79 SER B O 1
ATOM 1484 N N . ILE B 1 80 ? 1.573 -6.645 -17.844 1 86.69 80 ILE B N 1
ATOM 1485 C CA . ILE B 1 80 ? 0.952 -6.73 -19.156 1 86.69 80 ILE B CA 1
ATOM 1486 C C . ILE B 1 80 ? 1.544 -5.664 -20.078 1 86.69 80 ILE B C 1
ATOM 1488 O O . ILE B 1 80 ? 1.474 -4.469 -19.781 1 86.69 80 ILE B O 1
ATOM 1492 N N . ARG B 1 81 ? 2.74 -4.898 -19.859 1 62.16 81 ARG B N 1
ATOM 1493 C CA . ARG B 1 81 ? 3.139 -3.928 -20.875 1 62.16 81 ARG B CA 1
ATOM 1494 C C . ARG B 1 81 ? 2.822 -4.441 -22.281 1 62.16 81 ARG B C 1
ATOM 1496 O O . ARG B 1 81 ? 3.164 -5.574 -22.625 1 62.16 81 ARG B O 1
ATOM 1503 N N . SER B 1 82 ? 1.781 -4.141 -22.609 1 46.69 82 SER B N 1
ATOM 1504 C CA . SER B 1 82 ? 1.867 -3.805 -24.031 1 46.69 82 SER B CA 1
ATOM 1505 C C . SER B 1 82 ? 2.992 -2.811 -24.297 1 46.69 82 SER B C 1
ATOM 1507 O O . SER B 1 82 ? 3.506 -2.186 -23.375 1 46.69 82 SER B O 1
ATOM 1509 N N . GLU B 1 83 ? 3.559 -2.279 -25.469 1 41.25 83 GLU B N 1
ATOM 1510 C CA . GLU B 1 83 ? 4.512 -1.224 -25.797 1 41.25 83 GLU B CA 1
ATOM 1511 C C . GLU B 1 83 ? 4.461 -0.095 -24.781 1 41.25 83 GLU B C 1
ATOM 1513 O O . GLU B 1 83 ? 5.301 0.809 -24.797 1 41.25 83 GLU B O 1
ATOM 1518 N N . ALA B 1 84 ? 3.521 0.249 -23.969 1 36.22 84 ALA B N 1
ATOM 1519 C CA . ALA B 1 84 ? 3.367 1.515 -23.266 1 36.22 84 ALA B CA 1
ATOM 1520 C C . ALA B 1 84 ? 3.924 1.418 -21.844 1 36.22 84 ALA B C 1
ATOM 1522 O O . ALA B 1 84 ? 3.186 1.566 -20.875 1 36.22 84 ALA B O 1
ATOM 1523 N N . ARG B 1 85 ? 4.832 0.646 -21.484 1 41.81 85 ARG B N 1
ATOM 1524 C CA . ARG B 1 85 ? 5.309 0.019 -20.266 1 41.81 85 ARG B CA 1
ATOM 1525 C C . ARG B 1 85 ? 6.008 1.034 -19.359 1 41.81 85 ARG B C 1
ATOM 1527 O O . ARG B 1 85 ? 6.598 0.668 -18.344 1 41.81 85 ARG B O 1
ATOM 1534 N N . SER B 1 86 ? 6.273 2.258 -19.672 1 37.78 86 SER B N 1
ATOM 1535 C CA . SER B 1 86 ? 7.445 2.99 -19.203 1 37.78 86 SER B CA 1
ATOM 1536 C C . SER B 1 86 ? 7.27 3.434 -17.75 1 37.78 86 SER B C 1
ATOM 1538 O O . SER B 1 86 ? 8.125 4.125 -17.203 1 37.78 86 SER B O 1
ATOM 1540 N N . PHE B 1 87 ? 6.211 3.35 -17.125 1 32.81 87 PHE B N 1
ATOM 1541 C CA . PHE B 1 87 ? 6.18 4.309 -16.031 1 32.81 87 PHE B CA 1
ATOM 1542 C C . PHE B 1 87 ? 6.973 3.789 -14.836 1 32.81 87 PHE B C 1
ATOM 1544 O O . PHE B 1 87 ? 7.781 4.52 -14.258 1 32.81 87 PHE B O 1
ATOM 1551 N N . LEU B 1 88 ? 6.668 2.6 -14.242 1 39.78 88 LEU B N 1
ATOM 1552 C CA . LEU B 1 88 ? 7.152 2.236 -12.922 1 39.78 88 LEU B CA 1
ATOM 1553 C C . LEU B 1 88 ? 8.562 1.661 -12.992 1 39.78 88 LEU B C 1
ATOM 1555 O O . LEU B 1 88 ? 9.18 1.374 -11.961 1 39.78 88 LEU B O 1
ATOM 1559 N N . ARG B 1 89 ? 8.984 1.117 -14.102 1 39.5 89 ARG B N 1
ATOM 1560 C CA . ARG B 1 89 ? 10.344 0.627 -14.289 1 39.5 89 ARG B CA 1
ATOM 1561 C C . ARG B 1 89 ? 11.359 1.59 -13.68 1 39.5 89 ARG B C 1
ATOM 1563 O O . ARG B 1 89 ? 12.531 1.248 -13.531 1 39.5 89 ARG B O 1
ATOM 1570 N N . ARG B 1 90 ? 10.875 2.74 -13.43 1 38.47 90 ARG B N 1
ATOM 1571 C CA . ARG B 1 90 ? 11.859 3.717 -12.984 1 38.47 90 ARG B CA 1
ATOM 1572 C C . ARG B 1 90 ? 11.875 3.832 -11.469 1 38.47 90 ARG B C 1
ATOM 1574 O O . ARG B 1 90 ? 12.5 4.734 -10.914 1 38.47 90 ARG B O 1
ATOM 1581 N N . LEU B 1 91 ? 11.062 2.992 -10.797 1 36.78 91 LEU B N 1
ATOM 1582 C CA . LEU B 1 91 ? 11.062 3.203 -9.359 1 36.78 91 LEU B CA 1
ATOM 1583 C C . LEU B 1 91 ? 12.195 2.434 -8.695 1 36.78 91 LEU B C 1
ATOM 1585 O O . LEU B 1 91 ? 12.391 1.249 -8.969 1 36.78 91 LEU B O 1
ATOM 1589 N N . PRO B 1 92 ? 13.172 2.941 -8.172 1 37.06 92 PRO B N 1
ATOM 1590 C CA . PRO B 1 92 ? 14.242 2.223 -7.473 1 37.06 92 PRO B CA 1
ATOM 1591 C C . PRO B 1 92 ? 13.727 1.39 -6.301 1 37.06 92 PRO B C 1
ATOM 1593 O O . PRO B 1 92 ? 12.812 1.819 -5.586 1 37.06 92 PRO B O 1
ATOM 1596 N N . ILE B 1 93 ? 13.867 0.004 -6.25 1 39.5 93 ILE B N 1
ATOM 1597 C CA . ILE B 1 93 ? 13.531 -0.986 -5.23 1 39.5 93 ILE B CA 1
ATOM 1598 C C . ILE B 1 93 ? 14.414 -0.786 -4.004 1 39.5 93 ILE B C 1
ATOM 1600 O O . ILE B 1 93 ? 15.648 -0.734 -4.121 1 39.5 93 ILE B O 1
ATOM 1604 N N . PRO B 1 94 ? 13.883 -0.478 -2.941 1 33.97 94 PRO B N 1
ATOM 1605 C CA . PRO B 1 94 ? 14.719 -0.312 -1.754 1 33.97 94 PRO B CA 1
ATOM 1606 C C . PRO B 1 94 ? 15.547 -1.555 -1.439 1 33.97 94 PRO B C 1
ATOM 1608 O O . PRO B 1 94 ? 15.117 -2.676 -1.719 1 33.97 94 PRO B O 1
ATOM 1611 N N . PRO B 1 95 ? 16.797 -1.479 -1.093 1 36.97 95 PRO B N 1
ATOM 1612 C CA . PRO B 1 95 ? 17.734 -2.586 -0.87 1 36.97 95 PRO B CA 1
ATOM 1613 C C . PRO B 1 95 ? 17.188 -3.631 0.103 1 36.97 95 PRO B C 1
ATOM 1615 O O . PRO B 1 95 ? 17.5 -4.816 -0.027 1 36.97 95 PRO B O 1
ATOM 1618 N N . MET B 1 96 ? 16.516 -3.176 1.107 1 36.44 96 MET B N 1
ATOM 1619 C CA . MET B 1 96 ? 16.141 -4.203 2.076 1 36.44 96 MET B CA 1
ATOM 1620 C C . MET B 1 96 ? 15.367 -5.332 1.401 1 36.44 96 MET B C 1
ATOM 1622 O O . MET B 1 96 ? 15.398 -6.473 1.866 1 36.44 96 MET B O 1
ATOM 1626 N N . PHE B 1 97 ? 14.688 -4.918 0.436 1 35.38 97 PHE B N 1
ATOM 1627 C CA . PHE B 1 97 ? 14.039 -6.016 -0.267 1 35.38 97 PHE B CA 1
ATOM 1628 C C . PHE B 1 97 ? 15.055 -6.836 -1.052 1 35.38 97 PHE B C 1
ATOM 1630 O O . PHE B 1 97 ? 14.719 -7.887 -1.604 1 35.38 97 PHE B O 1
ATOM 1637 N N . GLN B 1 98 ? 16.203 -6.211 -1.121 1 35.12 98 GLN B N 1
ATOM 1638 C CA . GLN B 1 98 ? 17.188 -7.016 -1.831 1 35.12 98 GLN B CA 1
ATOM 1639 C C . GLN B 1 98 ? 17.688 -8.172 -0.964 1 35.12 98 GLN B C 1
ATOM 1641 O O . GLN B 1 98 ? 18.016 -9.242 -1.478 1 35.12 98 GLN B O 1
ATOM 1646 N N . SER B 1 99 ? 17.906 -7.816 0.217 1 34.75 99 SER B N 1
ATOM 1647 C CA . SER B 1 99 ? 18.625 -8.844 0.958 1 34.75 99 SER B CA 1
ATOM 1648 C C . SER B 1 99 ? 17.672 -9.844 1.592 1 34.75 99 SER B C 1
ATOM 1650 O O . SER B 1 99 ? 18.031 -10.547 2.541 1 34.75 99 SER B O 1
ATOM 1652 N N . GLN B 1 100 ? 16.406 -9.648 1.477 1 34.62 100 GLN B N 1
ATOM 1653 C CA . GLN B 1 100 ? 15.781 -10.773 2.176 1 34.62 100 GLN B CA 1
ATOM 1654 C C . GLN B 1 100 ? 16.297 -12.102 1.636 1 34.62 100 GLN B C 1
ATOM 1656 O O . GLN B 1 100 ? 16.391 -12.297 0.421 1 34.62 100 GLN B O 1
ATOM 1661 N N . PRO B 1 101 ? 17.078 -12.844 2.455 1 33.56 101 PRO B N 1
ATOM 1662 C CA . PRO B 1 101 ? 17.547 -14.18 2.061 1 33.56 101 PRO B CA 1
ATOM 1663 C C . PRO B 1 101 ? 16.469 -14.984 1.34 1 33.56 101 PRO B C 1
ATOM 1665 O O . PRO B 1 101 ? 15.281 -14.867 1.662 1 33.56 101 PRO B O 1
ATOM 1668 N N . GLY B 1 102 ? 16.562 -15.25 0.103 1 32.12 102 GLY B N 1
ATOM 1669 C CA . GLY B 1 102 ? 15.875 -16.359 -0.54 1 32.12 102 GLY B CA 1
ATOM 1670 C C . GLY B 1 102 ? 15.609 -17.516 0.399 1 32.12 102 GLY B C 1
ATOM 1671 O O . GLY B 1 102 ? 16.375 -17.766 1.333 1 32.12 102 GLY B O 1
ATOM 1672 N N . PHE B 1 103 ? 14.383 -17.75 0.797 1 30.05 103 PHE B N 1
ATOM 1673 C CA . PHE B 1 103 ? 14.141 -19 1.511 1 30.05 103 PHE B CA 1
ATOM 1674 C C . PHE B 1 103 ? 15.062 -20.094 1.003 1 30.05 103 PHE B C 1
ATOM 1676 O O . PHE B 1 103 ? 15.281 -20.219 -0.204 1 30.05 103 PHE B O 1
ATOM 1683 N N . LYS B 1 104 ? 16.031 -20.484 1.737 1 31.3 104 LYS B N 1
ATOM 1684 C CA . LYS B 1 104 ? 16.859 -21.672 1.526 1 31.3 104 LYS B CA 1
ATOM 1685 C C . LYS B 1 104 ? 16.031 -22.828 0.972 1 31.3 104 LYS B C 1
ATOM 1687 O O . LYS B 1 104 ? 14.953 -23.125 1.486 1 31.3 104 LYS B O 1
ATOM 1692 N N . GLU B 1 105 ? 16.203 -23.094 -0.321 1 30.58 105 GLU B N 1
ATOM 1693 C CA . GLU B 1 105 ? 15.805 -24.375 -0.908 1 30.58 105 GLU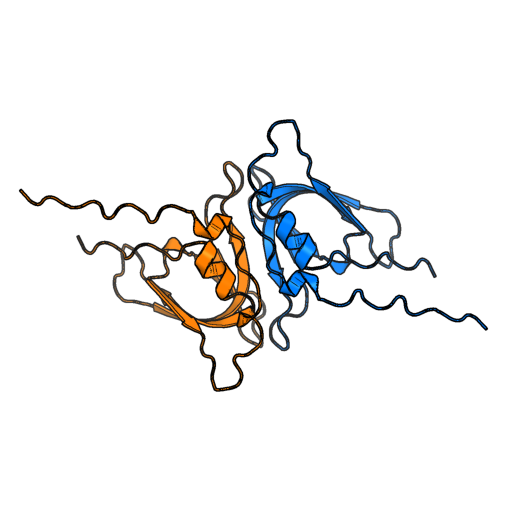 B CA 1
ATOM 1694 C C . GLU B 1 105 ? 16.109 -25.531 0.031 1 30.58 105 GLU B C 1
ATOM 1696 O O . GLU B 1 105 ? 17.266 -25.734 0.418 1 30.58 105 GLU B O 1
ATOM 1701 N N . GLY B 1 106 ? 15.344 -25.75 0.996 1 28.81 106 GLY B N 1
ATOM 1702 C CA . GLY B 1 106 ? 15.555 -27 1.699 1 28.81 106 GLY B CA 1
ATOM 1703 C C . GLY B 1 106 ? 15.867 -28.156 0.771 1 28.81 106 GLY B C 1
ATOM 1704 O O . GLY B 1 106 ? 15.125 -28.422 -0.181 1 28.81 106 GLY B O 1
ATOM 1705 N N . GLU B 1 107 ? 17.141 -28.375 0.454 1 31.39 107 GLU B N 1
ATOM 1706 C CA . GLU B 1 107 ? 17.609 -29.609 -0.166 1 31.39 107 GLU B CA 1
ATOM 1707 C C . GLU B 1 107 ? 16.969 -30.828 0.49 1 31.39 107 GLU B C 1
ATOM 1709 O O . GLU B 1 107 ? 17.047 -31 1.708 1 31.39 107 GLU B O 1
ATOM 1714 N N . ARG B 1 108 ? 15.727 -31.203 0.154 1 26.92 108 ARG B N 1
ATOM 1715 C CA . ARG B 1 108 ? 15.336 -32.562 0.541 1 26.92 108 ARG B CA 1
ATOM 1716 C C . ARG B 1 108 ? 16.391 -33.562 0.126 1 26.92 108 ARG B C 1
ATOM 1718 O O . ARG B 1 108 ? 16.609 -33.812 -1.066 1 26.92 108 ARG B O 1
ATOM 1725 N N . ARG B 1 109 ? 17.406 -33.594 0.884 1 29.58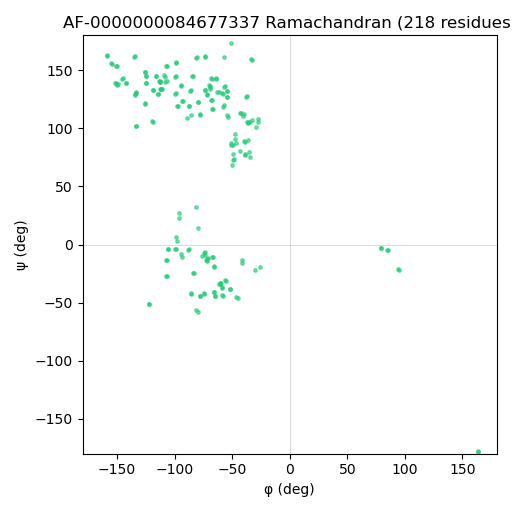 109 ARG B N 1
ATOM 1726 C CA . ARG B 1 109 ? 18.219 -34.781 0.823 1 29.58 109 ARG B CA 1
ATOM 1727 C C . ARG B 1 109 ? 17.344 -36.031 0.962 1 29.58 109 ARG B C 1
ATOM 1729 O O . ARG B 1 109 ? 16.688 -36.219 1.987 1 29.58 109 ARG B O 1
ATOM 1736 N N . HIS B 1 110 ? 16.484 -36.281 -0.117 1 22.88 110 HIS B N 1
ATOM 1737 C CA . HIS B 1 110 ? 16.031 -37.656 -0.205 1 22.88 110 HIS B CA 1
ATOM 1738 C C . HIS B 1 110 ? 17.188 -38.625 -0.029 1 22.88 110 HIS B C 1
ATOM 1740 O O . HIS B 1 110 ? 18.172 -38.562 -0.759 1 22.88 110 HIS B O 1
ATOM 1746 N N . ALA B 1 111 ? 17.469 -38.969 1.261 1 28.14 111 ALA B N 1
ATOM 1747 C CA . ALA B 1 111 ? 18.094 -40.281 1.406 1 28.14 111 ALA B CA 1
ATOM 1748 C C . ALA B 1 111 ? 17.219 -41.375 0.82 1 28.14 111 ALA B C 1
ATOM 1750 O O . ALA B 1 111 ? 15.992 -41.281 0.848 1 28.1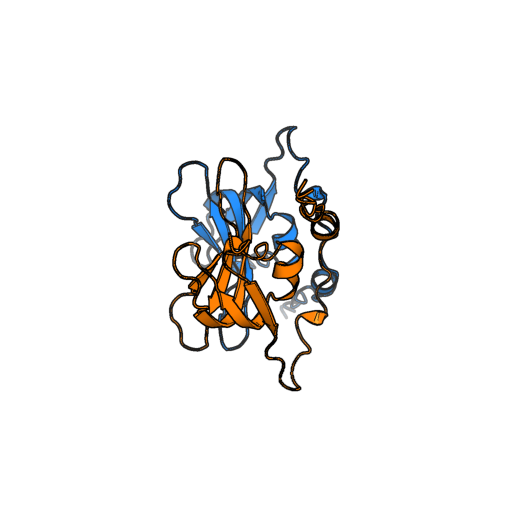4 111 ALA B O 1
#

pLDDT: mean 73.65, std 26.28, range [22.88, 98.06]

Radius of gyration: 19.26 Å; Cα contacts (8 Å, |Δi|>4): 440; chains: 2; bounding box: 34×83×47 Å

Solvent-accessible surface area (backbone atoms only — not comparable to full-atom values): 12644 Å² total; per-residue (Å²): 130,83,71,71,60,71,34,53,52,69,44,63,53,60,66,41,44,65,33,45,30,41,34,37,30,42,47,93,92,39,77,67,67,43,81,48,73,30,26,25,36,25,46,33,44,56,30,92,86,49,39,83,63,40,25,37,28,30,34,39,65,83,52,89,64,66,43,82,44,47,25,71,30,26,65,46,74,42,69,58,61,56,100,79,55,70,70,46,84,55,48,43,73,24,54,48,48,63,62,56,72,68,79,71,74,73,74,75,73,77,126,128,82,71,72,59,71,34,55,52,67,40,63,52,59,63,40,43,63,34,43,30,41,34,36,30,44,46,93,92,40,76,67,67,44,79,48,73,30,25,24,36,26,45,34,44,55,28,91,84,47,37,84,63,40,27,37,29,29,35,40,64,84,51,89,66,66,44,82,44,48,24,70,31,26,65,44,74,43,69,55,56,59,99,80,52,73,71,45,83,54,51,42,71,27,50,47,45,61,62,55,74,69,79,73,74,72,74,74,74,78,123

Foldseek 3Di:
DPPLAAFAAPLVVLLQAQFWKKFWFADPVRRDTDIDTFHFHDWDDDDPPPHHFIWTWGDHPPDPGTDTGTRRGTSDMDGPPPVVGPDSNPPDRDCVSVPPPDPPPPPPPPD/DPPQAAFAFPLVVLLQAQFWKKFWFADPVRRDTDIDTFGFNDWDDDDPPPHHFIWTWGDHPPDPGTDTGTRRGTNDMDGPDDVPGPDRNPPDRDCVSVPPPDPPPPPPPPD